Protein 7RMX (pdb70)

Solvent-accessible surface area: 12551 Å² total; per-residue (Å²): 154,85,118,49,66,74,142,106,22,60,46,27,15,142,99,0,108,74,12,18,58,106,0,43,88,19,4,144,119,31,47,14,88,62,0,90,91,10,8,152,117,4,66,90,89,11,90,95,3,106,162,181,45,49,83,176,28,0,111,85,0,0,50,12,0,84,3,3,8,16,2,0,66,0,1,72,16,0,80,130,37,42,37,92,122,0,42,75,3,0,81,73,1,0,74,41,0,63,86,2,40,149,168,60,41,115,73,21,36,92,21,2,66,34,0,0,82,0,0,64,27,0,0,40,0,18,55,17,6,112,120,13,59,28,94,109,0,61,99,14,0,100,51,0,21,113,55,0,100,91,9,2,91,197,22,72,97,184,51,2,59,78,9,24,51,0,0,61,0,0,42,30,0,0,35,0,19,42,18,14,151,121,66,60,55,107,204,26,57,104,51,0,80,78,6,2,84,49,0,70,57,0,18,129,105,30,79,99,130,45,0,97,61,12,33,72,75,1,14,83,16,56,156,109,13,39,88,152,138

Radius of gyration: 19.88 Å; Cα contacts (8 Å, |Δi|>4): 207; chains: 1; bounding box: 60×40×40 Å

B-factor: mean 46.92, std 30.38, range [16.05, 236.03]

Secondary structure (DSSP, 8-state):
-TTSS-HHHHHHHHHHHHHHHHHHHHHHHH--HHHHHHHHHHHHHHHHHHHHT-HHHHHHHHHHHHHHHHHHHHHHHHHHH--HHHHHHHHHHHHHHHHHHHHT-HHHHHHHHHHHHHHHHHHHHHHHHHHHT-HHHHHHHHHHHHHHHHHHHH--HHHHHHHHHHHHHHHHHHHHHHHHHHHT-HHHHHHHHHHHHHHHHHHHS--HHHHHHHHHHHHHHHHHHHHT-

Sequence (229 aa):
SGSSGSTEEEEALLRWFQTLLAKFDELVKQLGDPPRLLEEARRLQERLEEAKKRGDKRTIKQLAALLQMFVLIAQIFFQLVVEELGDPKLLEQAKRLLERLKEAVERGDEETIKELLDLAHMMTYLIAQIFQLVEQLGDPRLLELAKELLKRLKEAQERGDRRTIERLLRLVQMMTYLIAQIFQLVRQLGDPRLLETAKTLLTLLKLAFEEGDELLIKSLLTLVAETYRQAAAEQ

Nearest PDB structures (foldseek):
  7rmx-assembly1_A-2  TM=1.004E+00  e=1.284E-26  synthetic construct
  8evm-assembly1_A  TM=4.373E-01  e=2.247E+00  synthetic construct
  7sqc-assembly1_1F  TM=1.331E-01  e=2.146E+00  Chlamydomonas reinhardtii
  7sqc-assembly1_1J  TM=1.595E-01  e=5.161E+00  Chlamydomonas reinhardtii

Foldseek 3Di:
DPPPQDPLNVVLVVLQVVLLVLLVVLCVVLVDVVSVVVNVVLVVQCVVCVVVVPSVSSNVSSVLSNQSSLLSVQCVLCVVVVDVLLVVLSVLLSVQSVVCVVVVVVQVVVLSSLLSLLSSLLSVQVVLCVVVVPVLLVVVSVVLSVLSVCCSVPNHPVSSVLSSLLSLLSSLLSVLVVLCVVVVDPVSVVVSVVLSVLSVVCVVPVDPVSSVVSSVVSVVSSVVSVVVD

Structure (mmCIF, N/CA/C/O backbone):
data_7RMX
#
_entry.id   7RMX
#
_cell.length_a   58.091
_cell.length_b   97.212
_cell.length_c   36.266
_cell.angle_alpha   90.000
_cell.angle_beta   90.000
_cell.angle_gamma   90.000
#
_symmetry.space_group_name_H-M   'P 21 21 2'
#
loop_
_entity.id
_entity.type
_entity.pdbx_description
1 polymer 'Tunable symmetric protein, D_3_212'
2 water water
#
loop_
_atom_site.group_PDB
_atom_site.id
_atom_site.type_symbol
_atom_site.label_atom_id
_atom_site.label_alt_id
_atom_site.label_comp_id
_atom_site.label_asym_id
_atom_site.label_entity_id
_atom_site.label_seq_id
_atom_site.pdbx_PDB_ins_code
_atom_site.Cartn_x
_atom_site.Cartn_y
_atom_site.Cartn_z
_atom_site.occupancy
_atom_site.B_iso_or_equiv
_atom_site.auth_seq_id
_atom_site.auth_comp_id
_atom_site.auth_asym_id
_atom_site.auth_atom_id
_atom_site.pdbx_PDB_model_num
ATOM 1 N N . SER A 1 1 ? -34.95558 -10.17195 15.62801 1.000 140.46315 1 SER A N 1
ATOM 2 C CA . SER A 1 1 ? -36.21954 -10.03700 14.84239 1.000 133.22104 1 SER A CA 1
ATOM 3 C C . SER A 1 1 ? -36.15579 -8.80813 13.93688 1.000 118.76797 1 SER A C 1
ATOM 4 O O . SER A 1 1 ? -35.53506 -8.84831 12.87605 1.000 117.18765 1 SER A O 1
ATOM 14 N N . GLY A 1 2 ? -36.79613 -7.72358 14.35542 1.000 91.43745 2 GLY A N 1
ATOM 15 C CA . GLY A 1 2 ? -36.73828 -6.49736 13.57797 1.000 60.15227 2 GLY A CA 1
ATOM 16 C C . GLY A 1 2 ? -37.24748 -6.72301 12.16680 1.000 44.99795 2 GLY A C 1
ATOM 17 O O . GLY A 1 2 ? -38.39312 -7.15148 11.96131 1.000 43.21880 2 GLY A O 1
ATOM 21 N N . SER A 1 3 ? -36.39492 -6.43369 11.17851 1.000 44.85697 3 SER A N 1
ATOM 22 C CA A SER A 1 3 ? -36.73264 -6.56397 9.76594 0.315 46.82833 3 SER A CA 1
ATOM 23 C CA B SER A 1 3 ? -36.72990 -6.56271 9.76491 0.685 47.50251 3 SER A CA 1
ATOM 24 C C . SER A 1 3 ? -36.04052 -7.75508 9.10580 1.000 44.94915 3 SER A C 1
ATOM 25 O O . SER A 1 3 ? -35.84691 -7.75877 7.89089 1.000 53.50194 3 SER A O 1
ATOM 38 N N . GLY A 1 4 ? -35.67393 -8.77153 9.87595 1.000 40.42927 4 GLY A N 1
ATOM 39 C CA . GLY A 1 4 ? -34.96878 -9.90092 9.34415 1.000 38.57015 4 GLY A CA 1
ATOM 40 C C . GLY A 1 4 ? -33.49786 -9.60795 9.13154 1.000 43.44434 4 GLY A C 1
ATOM 41 O O . GLY A 1 4 ? -32.92153 -8.70379 9.73630 1.000 43.06912 4 GLY A O 1
ATOM 45 N N . SER A 1 5 ? -32.89005 -10.39076 8.24427 1.000 38.62788 5 SER A N 1
ATOM 46 C CA . SER A 1 5 ? -31.45730 -10.26121 7.97335 1.000 38.77273 5 SER A CA 1
ATOM 47 C C . SER A 1 5 ? -31.15863 -8.84911 7.49415 1.000 44.85033 5 SER A C 1
ATOM 48 O O . SER A 1 5 ? -31.81762 -8.33179 6.58227 1.000 47.82777 5 SER A O 1
ATOM 56 N N . THR A 1 6 ? -30.18538 -8.21625 8.13345 1.000 37.79421 6 THR A N 1
ATOM 57 C CA . THR A 1 6 ? -29.84211 -6.83893 7.79386 1.000 37.75786 6 THR A CA 1
ATOM 58 C C . THR A 1 6 ? -28.86962 -6.80906 6.61347 1.000 36.39729 6 THR A C 1
ATOM 59 O O . THR A 1 6 ? -28.17733 -7.79489 6.31082 1.000 33.92127 6 THR A O 1
ATOM 70 N N . GLU A 1 7 ? -28.83597 -5.65928 5.93785 1.000 39.77892 7 GLU A N 1
ATOM 71 C CA . GLU A 1 7 ? -27.86033 -5.46283 4.87278 1.000 51.93686 7 GLU A CA 1
ATOM 72 C C . GLU A 1 7 ? -26.43979 -5.69423 5.37745 1.000 38.94755 7 GLU A C 1
ATOM 73 O O . GLU A 1 7 ? -25.60076 -6.20156 4.64768 1.000 28.98304 7 GLU A O 1
ATOM 85 N N . GLU A 1 8 ? -26.14285 -5.30432 6.61590 1.000 32.39061 8 GLU A N 1
ATOM 86 C CA . GLU A 1 8 ? -24.80484 -5.54116 7.14281 1.000 31.44467 8 GLU A CA 1
ATOM 87 C C . GLU A 1 8 ? -24.53452 -7.03809 7.33117 1.000 27.91834 8 GLU A C 1
ATOM 88 O O . GLU A 1 8 ? -23.44207 -7.53537 7.01206 1.000 26.83407 8 GLU A O 1
ATOM 100 N N . GLU A 1 9 ? -25.51870 -7.76904 7.85113 1.000 29.56962 9 GLU A N 1
ATOM 101 C CA . GLU A 1 9 ? -25.34903 -9.21054 7.98139 1.000 34.38473 9 GLU A CA 1
ATOM 102 C C . GLU A 1 9 ? -25.16094 -9.84462 6.61433 1.000 27.58307 9 GLU A C 1
ATOM 103 O O . GLU A 1 9 ? -24.26032 -10.65699 6.42692 1.000 26.65414 9 GLU A O 1
ATOM 115 N N . GLU A 1 10 ? -25.92202 -9.38619 5.61550 1.000 28.28730 10 GLU A N 1
ATOM 116 C CA . GLU A 1 10 ? -25.80887 -9.99622 4.29562 1.000 28.66973 10 GLU A CA 1
ATOM 117 C C . GLU A 1 10 ? -24.44719 -9.69629 3.69602 1.000 27.25916 10 GLU A C 1
ATOM 118 O O . GLU A 1 10 ? -23.83223 -10.56929 3.06645 1.000 26.40144 10 GLU A O 1
ATOM 130 N N . ALA A 1 11 ? -23.93548 -8.47773 3.92499 1.000 26.90579 11 ALA A N 1
ATOM 131 C CA . ALA A 1 11 ? -22.61304 -8.14086 3.41269 1.000 25.99213 11 ALA A CA 1
ATOM 132 C C . ALA A 1 11 ? -21.52324 -8.97037 4.08941 1.000 24.91241 11 ALA A C 1
ATOM 133 O O . ALA A 1 11 ? -20.57011 -9.41482 3.43903 1.000 24.17154 11 ALA A O 1
ATOM 140 N N . LEU A 1 12 ? -21.62261 -9.16771 5.39586 1.000 24.91017 12 LEU A N 1
ATOM 141 C CA . LEU A 1 12 ? -20.66055 -10.01271 6.07943 1.000 24.04927 12 LEU A CA 1
ATOM 142 C C . LEU A 1 12 ? -20.71703 -11.43096 5.52747 1.000 23.82312 12 LEU A C 1
ATOM 143 O O . LEU A 1 12 ? -19.68018 -12.08450 5.34854 1.000 23.02357 12 LEU A O 1
ATOM 159 N N . LEU A 1 13 ? -21.93456 -11.92689 5.25136 1.000 24.61490 13 LEU A N 1
ATOM 160 C CA . LEU A 1 13 ? -22.02391 -13.28319 4.73197 1.000 24.51726 13 LEU A CA 1
ATOM 161 C C . LEU A 1 13 ? -21.45653 -13.38445 3.31988 1.000 24.19345 13 LEU A C 1
ATOM 162 O O . LEU A 1 13 ? -20.87517 -14.41290 2.95400 1.000 24.64762 13 LEU A O 1
ATOM 178 N N . ARG A 1 14 ? -21.64171 -12.35183 2.50110 1.000 24.53606 14 ARG A N 1
ATOM 179 C CA . ARG A 1 14 ? -21.06895 -12.37316 1.16695 1.000 25.37977 14 ARG A CA 1
ATOM 180 C C . ARG A 1 14 ? -19.55246 -12.34143 1.23190 1.000 23.32741 14 ARG A C 1
ATOM 181 O O . ARG A 1 14 ? -18.87494 -13.04312 0.46724 1.000 24.38365 14 ARG A O 1
ATOM 202 N N . TRP A 1 15 ? -18.99316 -11.56084 2.16900 1.000 22.88886 15 TRP A N 1
ATOM 203 C CA . TRP A 1 15 ? -17.55704 -11.56535 2.38863 1.000 22.60152 15 TRP A CA 1
ATOM 204 C C . TRP A 1 15 ? -17.08660 -12.96629 2.75702 1.000 21.48341 15 TRP A C 1
ATOM 205 O O . TRP A 1 15 ? -16.10559 -13.48410 2.20126 1.000 22.06871 15 TRP A O 1
ATOM 226 N N . PHE A 1 16 ? -17.79737 -13.61314 3.67817 1.000 21.76019 16 PHE A N 1
ATOM 227 C CA . PHE A 1 16 ? -17.39098 -14.93614 4.12880 1.000 21.43543 16 PHE A CA 1
ATOM 228 C C . PHE A 1 16 ? -17.49878 -15.94726 2.99708 1.000 21.60582 16 PHE A C 1
ATOM 229 O O . PHE A 1 16 ? -16.60911 -16.79960 2.82979 1.000 21.15880 16 PHE A O 1
ATOM 246 N N . GLN A 1 17 ? -18.58679 -15.89578 2.22946 1.000 22.35539 17 GLN A N 1
ATOM 247 C CA . GLN A 1 17 ? -18.74187 -16.82952 1.11041 1.000 22.88427 17 GLN A CA 1
ATOM 248 C C . GLN A 1 17 ? -17.62364 -16.67548 0.07016 1.000 28.14338 17 GLN A C 1
ATOM 249 O O . GLN A 1 17 ? -17.12457 -17.67696 -0.48989 1.000 27.54442 17 GLN A O 1
ATOM 263 N N . THR A 1 18 ? -17.20051 -15.43967 -0.19230 1.000 25.60904 18 THR A N 1
ATOM 264 C CA . THR A 1 18 ? -16.12209 -15.24192 -1.15124 1.000 27.21205 18 THR A CA 1
ATOM 265 C C . THR A 1 18 ? -14.82793 -15.79966 -0.61727 1.000 28.33984 18 THR A C 1
ATOM 266 O O . THR A 1 18 ? -14.09530 -16.51239 -1.33191 1.000 27.29199 18 THR A O 1
ATOM 277 N N . LEU A 1 19 ? -14.52505 -15.51258 0.65542 1.000 22.45349 19 LEU A N 1
ATOM 278 C CA . LEU A 1 19 ? -13.34177 -16.06627 1.28302 1.00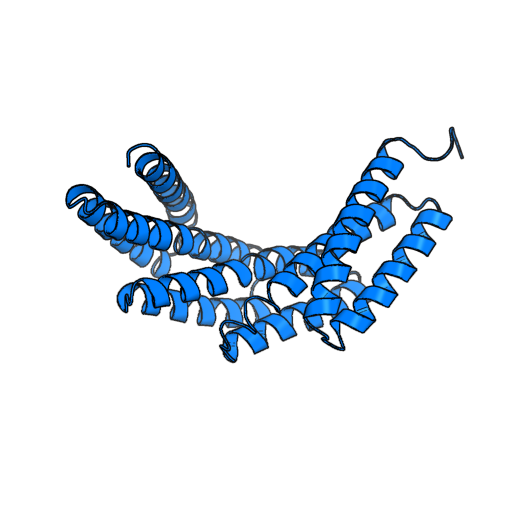0 26.06198 19 LEU A CA 1
ATOM 279 C C . LEU A 1 19 ? -13.39304 -17.59571 1.28567 1.000 25.28556 19 LEU A C 1
ATOM 280 O O . LEU A 1 19 ? -12.39252 -18.26552 1.05080 1.000 23.43311 19 LEU A O 1
ATOM 296 N N . LEU A 1 20 ? -14.55716 -18.17251 1.56546 1.000 21.52743 20 LEU A N 1
ATOM 297 C CA . LEU A 1 20 ? -14.62783 -19.61779 1.71594 1.000 22.40903 20 LEU A CA 1
ATOM 298 C C . LEU A 1 20 ? -14.33141 -20.30111 0.40565 1.000 20.91422 20 LEU A C 1
ATOM 299 O O . LEU A 1 20 ? -13.69479 -21.35272 0.38085 1.000 22.59324 20 LEU A O 1
ATOM 315 N N . ALA A 1 21 ? -14.81475 -19.73222 -0.69417 1.000 22.28147 21 ALA A N 1
ATOM 316 C CA . ALA A 1 21 ? -14.49398 -20.30054 -2.00489 1.000 25.79757 21 ALA A CA 1
ATOM 317 C C . ALA A 1 21 ? -12.99588 -20.25765 -2.24386 1.000 28.95522 21 ALA A C 1
ATOM 318 O O . ALA A 1 21 ? -12.40162 -21.25458 -2.69853 1.000 28.27538 21 ALA A O 1
ATOM 325 N N . LYS A 1 22 ? -12.34063 -19.13071 -1.86269 0.906 20.68522 22 LYS A N 1
ATOM 326 C CA . LYS A 1 22 ? -10.90583 -19.07579 -2.04588 0.906 20.38964 22 LYS A CA 1
ATOM 327 C C . LYS A 1 22 ? -10.20937 -20.09916 -1.18548 0.906 21.45200 22 LYS A C 1
ATOM 328 O O . LYS A 1 22 ? -9.28354 -20.78252 -1.62557 0.906 23.82689 22 LYS A O 1
ATOM 347 N N . PHE A 1 23 ? -10.63258 -20.21797 0.06035 1.000 20.06029 23 PHE A N 1
ATOM 348 C CA . PHE A 1 23 ? -10.02597 -21.17568 0.95601 1.000 22.71893 23 PHE A CA 1
ATOM 349 C C . PHE A 1 23 ? -10.22174 -22.60226 0.46661 1.000 20.67946 23 PHE A C 1
ATOM 350 O O . PHE A 1 23 ? -9.28593 -23.41037 0.47584 1.000 24.24839 23 PHE A O 1
ATOM 367 N N . ASP A 1 24 ? -11.41114 -22.91208 0.00804 1.000 21.78388 24 ASP A N 1
ATOM 368 C CA . ASP A 1 24 ? -11.67217 -24.25605 -0.49104 1.000 21.55205 24 ASP A CA 1
ATOM 369 C C . ASP A 1 24 ? -10.74161 -24.59636 -1.63705 1.000 26.30645 24 ASP A C 1
ATOM 370 O O . ASP A 1 24 ? -10.22068 -25.72008 -1.73370 1.000 25.37444 24 ASP A O 1
ATOM 379 N N . GLU A 1 25 ? -10.60040 -23.66725 -2.58206 1.000 24.23516 25 GLU A N 1
ATOM 380 C CA . GLU A 1 25 ? -9.75070 -23.96389 -3.73378 1.000 26.37301 25 GLU A CA 1
ATOM 381 C C . GLU A 1 25 ? -8.30856 -24.15728 -3.29178 1.000 24.24651 25 GLU A C 1
ATOM 382 O O . GLU A 1 25 ? -7.60593 -25.04874 -3.80237 1.000 25.31731 25 GLU A O 1
ATOM 394 N N . LEU A 1 26 ? -7.84518 -23.36945 -2.32249 1.000 21.45008 26 LEU A N 1
ATOM 395 C CA . LEU A 1 26 ? -6.47999 -23.53360 -1.84600 1.000 23.63568 26 LEU A CA 1
ATOM 396 C C . LEU A 1 26 ? -6.29979 -24.85887 -1.12178 1.000 22.53222 26 LEU A C 1
ATOM 397 O O . LEU A 1 26 ? -5.30363 -25.56372 -1.32767 1.000 26.79059 26 LEU A O 1
ATOM 413 N N . VAL A 1 27 ? -7.27234 -25.22171 -0.28935 1.000 23.66615 27 VAL A N 1
ATOM 414 C CA . VAL A 1 27 ? -7.18316 -26.44697 0.48722 1.000 29.12605 27 VAL A CA 1
ATOM 415 C C . VAL A 1 27 ? -7.18515 -27.65374 -0.43082 1.000 28.93213 27 VAL A C 1
ATOM 416 O O . VAL A 1 27 ? -6.50301 -28.65250 -0.15609 1.000 28.73251 27 VAL A O 1
ATOM 429 N N . LYS A 1 28 ? -8.01007 -27.61475 -1.49210 1.000 22.79195 28 LYS A N 1
ATOM 430 C CA . LYS A 1 28 ? -8.05242 -28.70994 -2.45195 1.000 22.66610 28 LYS A CA 1
ATOM 431 C C . LYS A 1 28 ? -6.71962 -28.85523 -3.16873 1.000 24.60535 28 LYS A C 1
ATOM 432 O O . LYS A 1 28 ? -6.29651 -29.96051 -3.49692 1.000 27.52535 28 LYS A O 1
ATOM 451 N N . GLN A 1 29 ? -6.04979 -27.73347 -3.42840 1.000 25.08398 29 GLN A N 1
ATOM 452 C CA . GLN A 1 29 ? -4.75266 -27.80300 -4.10013 1.000 29.13819 29 GLN A CA 1
ATOM 453 C C . GLN A 1 29 ? -3.68155 -28.30063 -3.14752 1.000 25.31311 29 GLN A C 1
ATOM 454 O O . GLN A 1 29 ? -2.79455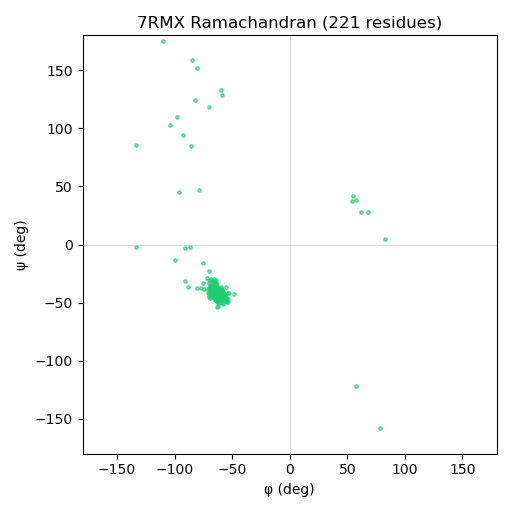 -29.05991 -3.55139 1.000 28.78962 29 GLN A O 1
ATOM 468 N N . LEU A 1 30 ? -3.74770 -27.87496 -1.87960 1.000 24.21131 30 LEU A N 1
ATOM 469 C CA . LEU A 1 30 ? -2.73179 -28.22717 -0.89848 1.000 23.53179 30 LEU A CA 1
ATOM 470 C C . LEU A 1 30 ? -2.88442 -29.64443 -0.39155 1.000 31.84248 30 LEU A C 1
ATOM 471 O O . LEU A 1 30 ? -1.88779 -30.29743 -0.12311 1.000 27.76968 30 LEU A O 1
ATOM 487 N N . GLY A 1 31 ? -4.11301 -30.12490 -0.21404 1.000 27.47560 31 GLY A N 1
ATOM 488 C CA . GLY A 1 31 ? -4.32359 -31.43108 0.35485 1.000 33.48633 31 GLY A CA 1
ATOM 489 C C . GLY A 1 31 ? -3.79030 -31.56041 1.75646 1.000 32.63955 31 GLY A C 1
ATOM 490 O O . GLY A 1 31 ? -3.44209 -32.65982 2.16756 1.000 35.34344 31 GLY A O 1
ATOM 494 N N . ASP A 1 32 ? -3.73670 -30.47722 2.50323 1.000 30.57178 32 ASP A N 1
ATOM 495 C CA . ASP A 1 32 ? -3.16385 -30.49075 3.84257 1.000 29.77169 32 ASP A CA 1
ATOM 496 C C . ASP A 1 32 ? -4.19906 -30.98326 4.83727 1.000 33.51010 32 ASP A C 1
ATOM 497 O O . ASP A 1 32 ? -5.29202 -30.41166 4.90049 1.000 36.65919 32 ASP A O 1
ATOM 506 N N . PRO A 1 33 ? -3.90162 -32.03254 5.61472 1.000 34.04416 33 PRO A N 1
ATOM 507 C CA A PRO A 1 33 ? -4.93196 -32.54861 6.54164 0.199 35.81736 33 PRO A CA 1
ATOM 508 C CA B PRO A 1 33 ? -4.93087 -32.54727 6.54313 0.801 35.28835 33 PRO A CA 1
ATOM 509 C C . PRO A 1 33 ? -5.45598 -31.49923 7.50638 1.000 37.14977 33 PRO A C 1
ATOM 510 O O . PRO A 1 33 ? -6.66853 -31.39365 7.71930 1.000 33.56007 33 PRO A O 1
ATOM 530 N N . ARG A 1 34 ? -4.57477 -30.70763 8.11145 0.910 31.61106 34 ARG A N 1
ATOM 531 C CA . ARG A 1 34 ? -5.05878 -29.75842 9.10141 0.910 31.06320 34 ARG A CA 1
ATOM 532 C C . ARG A 1 34 ? -5.93980 -28.68850 8.48134 0.910 33.82879 34 ARG A C 1
ATOM 533 O O . ARG A 1 34 ? -6.93033 -28.27940 9.08682 0.910 33.76935 34 ARG A O 1
ATOM 554 N N . LEU A 1 35 ? -5.59570 -28.18308 7.29214 1.000 26.94445 35 LEU A N 1
ATOM 555 C CA . LEU A 1 35 ? -6.45687 -27.18644 6.68470 1.000 28.19641 35 LEU A CA 1
ATOM 556 C C . LEU A 1 35 ? -7.76704 -27.81520 6.23227 1.000 27.04721 35 LEU A C 1
ATOM 557 O O . LEU A 1 35 ? -8.79846 -27.14530 6.24409 1.000 31.01038 35 LEU A O 1
ATOM 573 N N . LEU A 1 36 ? -7.71791 -29.08562 5.80788 1.000 31.97948 36 LEU A N 1
ATOM 574 C CA . LEU A 1 36 ? -8.96526 -29.78922 5.48315 1.000 37.83097 36 LEU A CA 1
ATOM 575 C C . LEU A 1 36 ? -9.90955 -29.80321 6.68252 1.000 33.58777 36 LEU A C 1
ATOM 576 O O . LEU A 1 36 ? -11.09425 -29.46236 6.56768 1.000 32.54908 36 LEU A O 1
ATOM 592 N N . GLU A 1 37 ? -9.38725 -30.16416 7.85442 1.000 33.88387 37 GLU A N 1
ATOM 593 C CA . GLU A 1 37 ? -10.21786 -30.18515 9.06045 1.000 36.41344 37 GLU A CA 1
ATOM 594 C C . GLU A 1 37 ? -10.71902 -28.79267 9.44876 1.000 32.03200 37 GLU A C 1
ATOM 595 O O . GLU A 1 37 ? -11.87005 -28.62714 9.88669 1.000 31.10747 37 GLU A O 1
ATOM 607 N N . GLU A 1 38 ? -9.88469 -27.75237 9.29494 1.000 27.88779 38 GLU A N 1
ATOM 608 C CA . GLU A 1 38 ? -10.34865 -26.41745 9.62674 1.000 29.51133 38 GLU A CA 1
ATOM 609 C C . GLU A 1 38 ? -11.41338 -25.93345 8.65985 1.000 27.22450 38 GLU A C 1
ATOM 610 O O . GLU A 1 38 ? -12.28613 -25.15748 9.03233 1.000 29.33456 38 GLU A O 1
ATOM 622 N N . ALA A 1 39 ? -11.36166 -26.40389 7.40984 1.000 30.72956 39 ALA A N 1
ATOM 623 C CA . ALA A 1 39 ? -12.42327 -26.05542 6.47932 1.000 31.55368 39 ALA A CA 1
ATOM 624 C C . ALA A 1 39 ? -13.76945 -26.51841 7.02531 1.000 24.64213 39 ALA A C 1
ATOM 625 O O . ALA A 1 39 ? -14.72949 -25.74186 7.10264 1.000 29.14426 39 ALA A O 1
ATOM 632 N N . ARG A 1 40 ? -13.81149 -27.76784 7.48193 1.000 26.90001 40 ARG A N 1
ATOM 633 C CA . ARG A 1 40 ? -15.07362 -28.31189 8.01082 1.000 26.35677 40 ARG A CA 1
ATOM 634 C C . ARG A 1 40 ? -15.54887 -27.50572 9.20311 1.000 28.27701 40 ARG A C 1
ATOM 635 O O . ARG A 1 40 ? -16.73360 -27.17171 9.30888 1.000 31.79707 40 ARG A O 1
ATOM 656 N N . ARG A 1 41 ? -14.62180 -27.13548 10.09359 1.000 26.30432 41 ARG A N 1
ATOM 657 C CA . ARG A 1 41 ? -14.99524 -26.35864 11.27395 1.000 27.28777 41 ARG A CA 1
ATOM 658 C C . ARG A 1 41 ? -15.52189 -24.98413 10.90298 1.000 26.24890 41 ARG A C 1
ATOM 659 O O . ARG A 1 41 ? -16.51726 -24.53568 11.45437 1.000 27.56874 41 ARG A O 1
ATOM 680 N N . LEU A 1 42 ? -14.82018 -24.26634 10.01678 1.000 26.02120 42 LEU A N 1
ATOM 681 C CA . LEU A 1 42 ? -15.27264 -22.97048 9.58442 1.000 30.04553 42 LEU A CA 1
ATOM 682 C C . LEU A 1 42 ? -16.62761 -23.05998 8.90115 1.000 23.39827 42 LEU A C 1
ATOM 683 O O . LEU A 1 42 ? -17.51719 -22.26854 9.18920 1.000 26.85823 42 LEU A O 1
ATOM 699 N N . GLN A 1 43 ? -16.79800 -24.07185 8.02902 1.000 27.68200 43 GLN A N 1
ATOM 700 C CA . GLN A 1 43 ? -18.08007 -24.29999 7.38237 1.000 27.74505 43 GLN A CA 1
ATOM 701 C C . GLN A 1 43 ? -19.16468 -24.46976 8.43740 1.000 24.91528 43 GLN A C 1
ATOM 702 O O . GLN A 1 43 ? -20.20372 -23.80856 8.37849 1.000 32.20757 43 GLN A O 1
ATOM 716 N N . GLU A 1 44 ? -18.90209 -25.31445 9.45338 1.000 25.57137 44 GLU A N 1
ATOM 717 C CA . GLU A 1 44 ? -19.88202 -25.55974 10.51846 1.000 28.52652 44 GLU A CA 1
ATOM 718 C C . GLU A 1 44 ? -20.17072 -24.31115 11.33478 1.000 29.62006 44 GLU A C 1
ATOM 719 O O . GLU A 1 44 ? -21.33350 -24.00453 11.65063 1.000 32.66764 44 GLU A O 1
ATOM 731 N N . ARG A 1 45 ? -19.11617 -23.61075 11.73550 1.000 32.03649 45 ARG A N 1
ATOM 732 C CA . ARG A 1 45 ? -19.30709 -22.45570 12.60331 1.000 30.27386 45 ARG A CA 1
ATOM 733 C C . ARG A 1 45 ? -20.16964 -21.40065 11.92112 1.000 33.95995 45 ARG A C 1
ATOM 734 O O . ARG A 1 45 ? -21.06032 -20.81453 12.55194 1.000 31.33566 45 ARG A O 1
ATOM 755 N N . LEU A 1 46 ? -19.91528 -21.13333 10.63482 1.000 28.95881 46 LEU A N 1
ATOM 756 C CA . LEU A 1 46 ? -20.71703 -20.11997 9.94220 1.000 36.99687 46 LEU A CA 1
ATOM 757 C C . LEU A 1 46 ? -22.18258 -20.52055 9.86410 1.000 44.59388 46 LEU A C 1
ATOM 758 O O . LEU A 1 46 ? -23.08441 -19.73906 10.24277 1.000 38.28869 46 LEU A O 1
ATOM 774 N N . GLU A 1 47 ? -22.44396 -21.73301 9.33784 1.000 48.32688 47 GLU A N 1
ATOM 775 C CA . GLU A 1 47 ? -23.82037 -22.21423 9.25214 1.000 50.38822 47 GLU A CA 1
ATOM 776 C C . GLU A 1 47 ? -24.53811 -22.01831 10.58249 1.000 33.60288 47 GLU A C 1
ATOM 777 O O . GLU A 1 47 ? -25.69660 -21.59885 10.61977 1.000 42.14483 47 GLU A O 1
ATOM 789 N N . GLU A 1 48 ? -23.85591 -22.31869 11.69619 1.000 35.38133 48 GLU A N 1
ATOM 790 C CA . GLU A 1 48 ? -24.46835 -22.14223 13.00779 1.000 44.07673 48 GLU A CA 1
ATOM 791 C C . GLU A 1 48 ? -24.78073 -20.67382 13.26249 1.000 51.21625 48 GLU A C 1
ATOM 792 O O . GLU A 1 48 ? -25.88868 -20.32500 13.68200 1.000 46.07492 48 GLU A O 1
ATOM 804 N N . ALA A 1 49 ? -23.80358 -19.79803 13.02140 1.000 55.12837 49 ALA A N 1
ATOM 805 C CA . ALA A 1 49 ? -24.01933 -18.37030 13.24643 1.000 60.51045 49 ALA A CA 1
ATOM 806 C C . ALA A 1 49 ? -25.05459 -17.80865 12.27659 1.000 45.72558 49 ALA A C 1
ATOM 807 O O . ALA A 1 49 ? -25.92573 -17.02204 12.67642 1.000 44.67017 49 ALA A O 1
ATOM 814 N N . LYS A 1 50 ? -24.97562 -18.19791 10.99733 1.000 50.77538 50 LYS A N 1
ATOM 815 C CA . LYS A 1 50 ? -25.95851 -17.73994 10.01729 1.000 51.47970 50 LYS A CA 1
ATOM 816 C C . LYS A 1 50 ? -27.35968 -18.21840 10.38072 1.000 61.51627 50 LYS A C 1
ATOM 817 O O . LYS A 1 50 ? -28.33833 -17.48221 10.20149 1.000 63.82249 50 LYS A O 1
ATOM 836 N N . LYS A 1 51 ? -27.47705 -19.44231 10.90993 1.000 66.44974 51 LYS A N 1
ATOM 837 C CA . LYS A 1 51 ? -28.76029 -19.89732 11.43994 1.000 63.95514 51 LYS A CA 1
ATOM 838 C C . LYS A 1 51 ? -29.21323 -19.03117 12.60769 1.000 50.32964 51 LYS A C 1
ATOM 839 O O . LYS A 1 51 ? -30.39190 -18.68055 12.71266 1.000 55.04928 51 LYS A O 1
ATOM 858 N N . ARG A 1 52 ? -28.29161 -18.69165 13.50172 0.851 55.22503 52 ARG A N 1
ATOM 859 C CA . ARG A 1 52 ? -28.59838 -18.03140 14.76314 0.851 58.10650 52 ARG A CA 1
ATOM 860 C C . ARG A 1 52 ? -28.66486 -16.51387 14.64690 0.851 64.44779 52 ARG A C 1
ATOM 861 O O . ARG A 1 52 ? -28.98247 -15.84244 15.63667 0.851 62.43828 52 ARG A O 1
ATOM 882 N N . GLY A 1 53 ? -28.40156 -15.96209 13.46869 1.000 53.75710 53 GLY A N 1
ATOM 883 C CA . GLY A 1 53 ? -28.38088 -14.50999 13.33102 1.000 69.31081 53 GLY A CA 1
ATOM 884 C C . GLY A 1 53 ? -27.46253 -13.82072 14.31315 1.000 89.58626 53 GLY A C 1
ATOM 885 O O . GLY A 1 53 ? -27.78740 -12.73462 14.80922 1.000 91.26693 53 GLY A O 1
ATOM 889 N N . ASP A 1 54 ? -26.31170 -14.42925 14.60709 1.000 105.05303 54 ASP A N 1
ATOM 890 C CA . ASP A 1 54 ? -25.35240 -13.87538 15.56385 1.000 108.28974 54 ASP A CA 1
ATOM 891 C C . ASP A 1 54 ? -24.33387 -13.03473 14.79936 1.000 94.06188 54 ASP A C 1
ATOM 892 O O . ASP A 1 54 ? -23.31955 -13.53539 14.30414 1.000 82.25841 54 ASP A O 1
ATOM 901 N N . LYS A 1 55 ? -24.60071 -11.72874 14.72724 1.000 84.61200 55 LYS A N 1
ATOM 902 C CA . LYS A 1 55 ? -23.75756 -10.83487 13.94046 1.000 66.70279 55 LYS A CA 1
ATOM 903 C C . LYS A 1 55 ? -22.32762 -10.79523 14.46960 1.000 49.41238 55 LYS A C 1
ATOM 904 O O . LYS A 1 55 ? -21.36381 -10.79508 13.68811 1.000 44.29654 55 LYS A O 1
ATOM 923 N N . ARG A 1 56 ? -22.16231 -10.73971 15.79213 1.000 40.69364 56 ARG A N 1
ATOM 924 C CA . ARG A 1 56 ? -20.81791 -10.70805 16.35880 1.000 38.64142 56 ARG A CA 1
ATOM 925 C C . ARG A 1 56 ? -19.99029 -11.90086 15.88113 1.000 40.37608 56 ARG A C 1
ATOM 926 O O . ARG A 1 56 ? -18.83301 -11.74842 15.45284 1.000 39.70183 56 ARG A O 1
ATOM 947 N N . THR A 1 57 ? -20.56404 -13.10284 15.93811 1.000 38.04020 57 THR A N 1
ATOM 948 C CA . THR A 1 57 ? -19.79105 -14.27833 15.55465 1.000 37.36269 57 THR A CA 1
ATOM 949 C C . THR A 1 57 ? -19.52291 -14.29042 14.05945 1.000 35.58189 57 THR A C 1
ATOM 950 O O . THR A 1 57 ? -18.43632 -14.69390 13.62173 1.000 36.61708 57 THR A O 1
ATOM 961 N N . ILE A 1 58 ? -20.51560 -13.90046 13.26219 1.000 31.75809 58 ILE A N 1
ATOM 962 C CA . ILE A 1 58 ? -20.31459 -13.80793 11.81771 1.000 35.61544 58 ILE A CA 1
ATOM 963 C C . ILE A 1 58 ? -19.14340 -12.87463 11.52337 1.000 26.55123 58 ILE A C 1
ATOM 964 O O . ILE A 1 58 ? -18.25546 -13.21394 10.72950 1.000 34.63575 58 ILE A O 1
ATOM 980 N N . LYS A 1 59 ? -19.10013 -11.72682 12.20050 1.000 36.30048 59 LYS A N 1
ATOM 981 C CA . LYS A 1 59 ? -17.97929 -10.79263 12.03921 1.000 34.33860 59 LYS A CA 1
ATOM 982 C C . LYS A 1 59 ? -16.65904 -11.46682 12.37667 1.000 32.96814 59 LYS A C 1
ATOM 983 O O . LYS A 1 59 ? -15.67991 -11.34710 11.63758 1.000 32.17637 59 LYS A O 1
ATOM 1002 N N . GLN A 1 60 ? -16.61593 -12.18651 13.50173 1.000 41.12082 60 GLN A N 1
ATOM 1003 C CA . GLN A 1 60 ? -15.39327 -12.87972 13.90221 1.000 37.87736 60 GLN A CA 1
ATOM 1004 C C . GLN A 1 60 ? -15.02969 -13.96100 12.90492 1.000 34.51484 60 GLN A C 1
ATOM 1005 O O . GLN A 1 60 ? -13.85257 -14.15863 12.58296 1.000 32.56637 60 GLN A O 1
ATOM 1019 N N . LEU A 1 61 ? -16.02673 -14.68752 12.41337 1.000 25.50843 61 LEU A N 1
ATOM 1020 C CA . LEU A 1 61 ? -15.72153 -15.75756 11.47979 1.000 33.09477 61 LEU A CA 1
ATOM 1021 C C . LEU A 1 61 ? -15.19474 -15.20734 10.15769 1.000 30.94498 61 LEU A C 1
ATOM 1022 O O . LEU A 1 61 ? -14.31055 -15.81574 9.54635 1.000 31.81809 61 LEU A O 1
ATOM 1038 N N . ALA A 1 62 ? -15.81660 -14.13923 9.63826 1.000 28.66267 62 ALA A N 1
ATOM 1039 C CA . ALA A 1 62 ? -15.29465 -13.51731 8.41873 1.000 29.15996 62 ALA A CA 1
ATOM 1040 C C . ALA A 1 62 ? -13.82084 -13.16182 8.59011 1.000 28.84013 62 ALA A C 1
ATOM 1041 O O . ALA A 1 62 ? -12.97463 -13.51588 7.75240 1.000 28.64236 62 ALA A O 1
ATOM 1048 N N . ALA A 1 63 ? -13.48549 -12.54443 9.71806 1.000 28.94537 63 ALA A N 1
ATOM 1049 C CA . ALA A 1 63 ? -12.09882 -12.18408 9.99191 1.000 24.66853 63 ALA A CA 1
ATOM 1050 C C . ALA A 1 63 ? -11.21098 -13.43675 10.11768 1.000 29.32575 63 ALA A C 1
ATOM 1051 O O . ALA A 1 63 ? -10.12004 -13.52706 9.52934 1.000 26.55699 63 ALA A O 1
ATOM 1058 N N . LEU A 1 64 ? -11.66774 -14.41263 10.89210 1.000 24.51066 64 LEU A N 1
ATOM 1059 C CA . LEU A 1 64 ? -10.91683 -15.65318 11.06222 1.000 23.43242 64 LEU A CA 1
ATOM 1060 C C . LEU A 1 64 ? -10.73580 -16.36531 9.73282 1.000 26.95123 64 LEU A C 1
ATOM 1061 O O . LEU A 1 64 ? -9.64210 -16.87179 9.42893 1.000 25.87173 64 LEU A O 1
ATOM 1077 N N . LEU A 1 65 ? -11.79451 -16.43876 8.92396 1.000 21.41901 65 LEU A N 1
ATOM 1078 C CA . LEU A 1 65 ? -11.64823 -17.06944 7.62632 1.000 22.49256 65 LEU A CA 1
ATOM 1079 C C . LEU A 1 65 ? -10.64205 -16.34563 6.74687 1.000 19.48570 65 LEU A C 1
ATOM 1080 O O . LEU A 1 65 ? -9.83135 -16.99173 6.04866 1.000 22.78202 65 LEU A O 1
ATOM 1096 N N . GLN A 1 66 ? -10.60353 -15.01388 6.80889 1.000 22.75312 66 GLN A N 1
ATOM 1097 C CA . GLN A 1 66 ? -9.62721 -14.30977 5.98366 1.000 25.57007 66 GLN A CA 1
ATOM 1098 C C . GLN A 1 66 ? -8.22157 -14.66712 6.41721 1.000 22.03770 66 GLN A C 1
ATOM 1099 O O . GLN A 1 66 ? -7.32034 -14.77684 5.56752 1.000 25.97432 66 GLN A O 1
ATOM 1113 N N . MET A 1 67 ? -8.02536 -14.92128 7.71839 1.000 19.98753 67 MET A N 1
ATOM 1114 C CA . MET A 1 67 ? -6.73409 -15.32410 8.20642 1.000 23.17337 67 MET A CA 1
ATOM 1115 C C . MET A 1 67 ? -6.40308 -16.72825 7.76994 1.000 25.13864 67 MET A C 1
ATOM 1116 O O . MET A 1 67 ? -5.26346 -16.99040 7.41057 1.000 23.18294 67 MET A O 1
ATOM 1130 N N . PHE A 1 68 ? -7.39363 -17.64394 7.77525 1.000 21.95063 68 PHE A N 1
ATOM 1131 C CA . PHE A 1 68 ? -7.12641 -18.98504 7.24937 1.000 21.90859 68 PHE A CA 1
ATOM 1132 C C . PHE A 1 68 ? -6.82944 -18.96459 5.76000 1.000 23.00957 68 PHE A C 1
ATOM 1133 O O . PHE A 1 68 ? -6.00352 -19.76098 5.29774 1.000 21.65151 68 PHE A O 1
ATOM 1150 N N . VAL A 1 69 ? -7.42841 -18.05277 5.00400 1.000 20.44738 69 VAL A N 1
ATOM 1151 C CA . VAL A 1 69 ? -7.06093 -17.94568 3.60403 1.000 19.41677 69 VAL A CA 1
ATOM 1152 C C . VAL A 1 69 ? -5.59586 -17.56786 3.49660 1.000 19.33635 69 VAL A C 1
ATOM 1153 O O . VAL A 1 69 ? -4.82984 -18.14533 2.71054 1.000 20.12712 69 VAL A O 1
ATOM 1166 N N . LEU A 1 70 ? -5.19212 -16.57475 4.27508 1.000 19.81486 70 LEU A N 1
ATOM 1167 C CA . LEU A 1 70 ? -3.79314 -16.15142 4.23284 1.000 18.27311 70 LEU A CA 1
ATOM 1168 C C . LEU A 1 70 ? -2.88823 -17.29350 4.65555 1.000 22.67296 70 LEU A C 1
ATOM 1169 O O . LEU A 1 70 ? -1.86403 -17.54666 4.03379 1.000 22.09097 70 LEU A O 1
ATOM 1185 N N . ILE A 1 71 ? -3.24857 -17.99840 5.71718 1.000 18.83632 71 ILE A N 1
ATOM 1186 C CA . ILE A 1 71 ? -2.45213 -19.15292 6.11000 1.000 20.25990 71 ILE A CA 1
ATOM 1187 C C . ILE A 1 71 ? -2.35684 -20.16236 4.96642 1.000 22.50283 71 ILE A C 1
ATOM 1188 O O . ILE A 1 71 ? -1.27351 -20.70134 4.70984 1.000 20.52876 71 ILE A O 1
ATOM 1204 N N . ALA A 1 72 ? -3.46571 -20.46197 4.28044 1.000 19.46648 72 ALA A N 1
ATOM 1205 C CA . ALA A 1 72 ? -3.39278 -21.38561 3.14931 1.000 18.84643 72 ALA A CA 1
ATOM 1206 C C . ALA A 1 72 ? -2.47654 -20.85058 2.05202 1.000 20.12415 72 ALA A C 1
ATOM 1207 O O . ALA A 1 72 ? -1.73182 -21.62441 1.41607 1.000 19.98523 72 ALA A O 1
ATOM 1214 N N . GLN A 1 73 ? -2.55587 -19.53642 1.78848 1.000 19.82464 73 GLN A N 1
ATOM 1215 C CA . GLN A 1 73 ? -1.66788 -18.89973 0.81840 1.000 21.01145 73 GLN A CA 1
ATOM 1216 C C . GLN A 1 73 ? -0.22410 -19.02528 1.25421 1.000 18.17547 73 GLN A C 1
ATOM 1217 O O . GLN A 1 73 ? 0.65212 -19.28968 0.43127 1.000 21.91452 73 GLN A O 1
ATOM 1231 N N . ILE A 1 74 ? 0.01326 -18.90047 2.55194 1.000 17.72547 74 ILE A N 1
ATOM 1232 C CA . ILE A 1 74 ? 1.35631 -19.10560 3.08281 1.000 20.01160 74 ILE A CA 1
ATOM 1233 C C . ILE A 1 74 ? 1.81191 -20.52433 2.84749 1.000 18.80423 74 ILE A C 1
ATOM 1234 O O . ILE A 1 74 ? 2.91777 -20.75504 2.34850 1.000 19.78638 74 ILE A O 1
ATOM 1250 N N . PHE A 1 75 ? 0.97361 -21.51367 3.19201 1.000 18.85779 75 PHE A N 1
ATOM 1251 C CA A PHE A 1 75 ? 1.38710 -22.89404 2.97698 0.545 18.97404 75 PHE A CA 1
ATOM 1252 C CA B PHE A 1 75 ? 1.35648 -22.90581 2.97153 0.455 17.44217 75 PHE A CA 1
ATOM 1253 C C . PHE A 1 75 ? 1.71759 -23.14104 1.51477 1.000 21.94584 75 PHE A C 1
ATOM 1254 O O . PHE A 1 75 ? 2.72046 -23.79408 1.20881 1.000 21.84621 75 PHE A O 1
ATOM 1285 N N . GLN A 1 76 ? 0.91489 -22.59120 0.59438 1.000 19.66890 76 GLN A N 1
ATOM 1286 C CA . GLN A 1 76 ? 1.19560 -22.79264 -0.81993 1.000 20.93917 76 GLN A CA 1
ATOM 1287 C C . GLN A 1 76 ? 2.55701 -22.21626 -1.19649 1.000 24.05366 76 GLN A C 1
ATOM 1288 O O . GLN A 1 76 ? 3.38285 -22.88647 -1.84725 1.000 25.50410 76 GLN A O 1
ATOM 1302 N N . LEU A 1 77 ? 2.82476 -21.00042 -0.75837 1.000 21.60721 77 LEU A N 1
ATOM 1303 C CA . LEU A 1 77 ? 4.06750 -20.35718 -1.14143 1.000 21.96084 77 LEU A CA 1
ATOM 1304 C C . LEU A 1 77 ? 5.25512 -21.01444 -0.45714 1.000 20.64155 77 LEU A C 1
ATOM 1305 O O . LEU A 1 77 ? 6.30698 -21.22794 -1.07115 1.000 23.51810 77 LEU A O 1
ATOM 1321 N N . VAL A 1 78 ? 5.12230 -21.33874 0.82452 1.000 20.79650 78 VAL A N 1
ATOM 1322 C CA A VAL A 1 78 ? 6.27982 -21.88144 1.53007 0.485 23.27445 78 VAL A CA 1
ATOM 1323 C CA B VAL A 1 78 ? 6.27231 -21.88107 1.53218 0.515 23.40983 78 VAL A CA 1
ATOM 1324 C C . VAL A 1 78 ? 6.56640 -23.30159 1.07513 1.000 22.80666 78 VAL A C 1
ATOM 1325 O O . VAL A 1 78 ? 7.72992 -23.72550 1.07867 1.000 23.96527 78 VAL A O 1
ATOM 1348 N N . GLU A 1 79 ? 5.53250 -24.05949 0.65725 1.000 22.76427 79 GLU A N 1
ATOM 1349 C CA . GLU A 1 79 ? 5.77666 -25.38475 0.12645 1.000 23.64838 79 GLU A CA 1
ATOM 1350 C C . GLU A 1 79 ? 6.47316 -25.29811 -1.21543 1.000 25.66163 79 GLU A C 1
ATOM 1351 O O . GLU A 1 79 ? 7.36299 -26.10853 -1.51463 1.000 26.26222 79 GLU A O 1
ATOM 1363 N N . GLU A 1 80 ? 6.14284 -24.28094 -2.00757 1.000 21.90832 80 GLU A N 1
ATOM 1364 C CA . GLU A 1 80 ? 6.87575 -24.04797 -3.23973 1.000 24.97044 80 GLU A CA 1
ATOM 1365 C C . GLU A 1 80 ? 8.33177 -23.71368 -2.94750 1.000 20.50107 80 GLU A C 1
ATOM 1366 O O . GLU A 1 80 ? 9.24402 -24.28387 -3.55842 1.000 24.11300 80 GLU A O 1
ATOM 1378 N N . LEU A 1 81 ? 8.56484 -22.80911 -2.00445 1.000 20.55928 81 LEU A N 1
ATOM 1379 C CA . LEU A 1 81 ? 9.94879 -22.45830 -1.65967 1.000 22.96600 81 LEU A CA 1
ATOM 1380 C C . LEU A 1 81 ? 10.69021 -23.6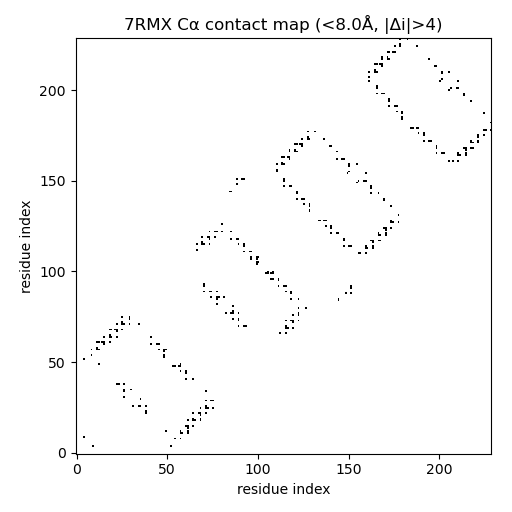5174 -1.10548 1.000 24.57939 81 LEU A C 1
ATOM 1381 O O . LEU A 1 81 ? 11.88558 -23.85881 -1.38549 1.000 25.91163 81 LEU A O 1
ATOM 1397 N N . GLY A 1 82 ? 10.01330 -24.43245 -0.28671 1.000 23.25232 82 GLY A N 1
ATOM 1398 C CA . GLY A 1 82 ? 10.60459 -25.61261 0.30540 1.000 26.77380 82 GLY A CA 1
ATOM 1399 C C . GLY A 1 82 ? 11.42223 -25.32499 1.54276 1.000 24.63105 82 GLY A C 1
ATOM 1400 O O . GLY A 1 82 ? 11.93886 -26.25849 2.13925 1.000 27.63908 82 GLY A O 1
ATOM 1404 N N . ASP A 1 83 ? 11.44538 -24.09988 2.00561 1.000 21.76431 83 ASP A N 1
ATOM 1405 C CA . ASP A 1 83 ? 12.27911 -23.69745 3.14636 1.000 27.53956 83 ASP A CA 1
ATOM 1406 C C . ASP A 1 83 ? 11.74157 -24.31446 4.42606 1.000 27.63770 83 ASP A C 1
ATOM 1407 O O . ASP A 1 83 ? 10.60783 -24.02266 4.81897 1.000 25.15936 83 ASP A O 1
ATOM 1416 N N . PRO A 1 84 ? 12.50335 -25.14941 5.11940 1.000 26.74826 84 PRO A N 1
ATOM 1417 C CA . PRO A 1 84 ? 11.91342 -25.83977 6.27540 1.000 23.56578 84 PRO A CA 1
ATOM 1418 C C . PRO A 1 84 ? 11.67970 -24.91897 7.45662 1.000 22.77818 84 PRO A C 1
ATOM 1419 O O . PRO A 1 84 ? 10.77521 -25.19511 8.25794 1.000 24.72698 84 PRO A O 1
ATOM 1430 N N . LYS A 1 85 ? 12.47219 -23.86666 7.60578 1.000 23.10850 85 LYS A N 1
ATOM 1431 C CA . LYS A 1 85 ? 12.22076 -22.93559 8.68756 1.000 22.40730 85 LYS A CA 1
ATOM 1432 C C . LYS A 1 85 ? 10.91795 -22.17491 8.46006 1.000 28.70298 85 LYS A C 1
ATOM 1433 O O . LYS A 1 85 ? 10.15932 -21.93258 9.40144 1.000 25.36272 85 LYS A O 1
ATOM 1452 N N . LEU A 1 86 ? 10.64656 -21.77636 7.21819 1.000 20.64167 86 LEU A N 1
ATOM 1453 C CA . LEU A 1 86 ? 9.38033 -21.11077 6.92948 1.000 22.78818 86 LEU A CA 1
ATOM 1454 C C . LEU A 1 86 ? 8.22279 -22.07261 7.05462 1.000 25.23202 86 LEU A C 1
ATOM 1455 O O . LEU A 1 86 ? 7.13102 -21.69617 7.51039 1.000 24.71926 86 LEU A O 1
ATOM 1471 N N . LEU A 1 87 ? 8.42146 -23.33419 6.65203 1.000 22.94846 87 LEU A N 1
ATOM 1472 C CA . LEU A 1 87 ? 7.36502 -24.30840 6.84444 1.000 21.61154 87 LEU A CA 1
ATOM 1473 C C . LEU A 1 87 ? 7.00730 -24.45148 8.30484 1.000 25.69486 87 LEU A C 1
ATOM 1474 O O . LEU A 1 87 ? 5.81920 -24.54121 8.65861 1.000 25.84432 87 LEU A O 1
ATOM 1490 N N . GLU A 1 88 ? 8.02277 -24.58227 9.15806 1.000 26.95050 88 GLU A N 1
ATOM 1491 C CA . GLU A 1 88 ? 7.79576 -24.65115 10.59108 1.000 30.02589 88 GLU A CA 1
ATOM 1492 C C . GLU A 1 88 ? 7.02369 -23.43132 11.07823 1.000 22.77681 88 GLU A C 1
ATOM 1493 O O . GLU A 1 88 ? 6.09552 -23.56429 11.87290 1.000 25.17721 88 GLU A O 1
ATOM 1505 N N . GLN A 1 89 ? 7.38522 -22.23234 10.60051 1.000 21.68748 89 GLN A N 1
ATOM 1506 C CA . GLN A 1 89 ? 6.65869 -21.04793 11.03937 1.000 22.59075 89 GLN A CA 1
ATOM 1507 C C . GLN A 1 89 ? 5.20947 -21.09822 10.56940 1.000 23.47251 89 GLN A C 1
ATOM 1508 O O . GLN A 1 89 ? 4.30838 -20.69744 11.30669 1.000 25.65200 89 GLN A O 1
ATOM 1522 N N . ALA A 1 90 ? 4.97081 -21.53654 9.32383 1.000 21.58300 90 ALA A N 1
ATOM 1523 C CA . ALA A 1 90 ? 3.59887 -21.63168 8.83156 1.000 22.34966 90 ALA A CA 1
ATOM 1524 C C . ALA A 1 90 ? 2.78455 -22.59278 9.69167 1.000 21.34795 90 ALA A C 1
ATOM 1525 O O . ALA A 1 90 ? 1.63617 -22.31714 10.05247 1.000 25.03872 90 ALA A O 1
ATOM 1532 N N . LYS A 1 91 ? 3.36448 -23.73618 10.03409 1.000 21.71977 91 LYS A N 1
ATOM 1533 C CA . LYS A 1 91 ? 2.69109 -24.68245 10.93177 1.000 23.76646 91 LYS A CA 1
ATOM 1534 C C . LYS A 1 91 ? 2.41290 -24.05384 12.29538 1.000 25.51570 91 LYS A C 1
ATOM 1535 O O . LYS A 1 91 ? 1.34822 -24.28540 12.89021 1.000 26.65169 91 LYS A O 1
ATOM 1554 N N . ARG A 1 92 ? 3.36033 -23.28770 12.82035 1.000 26.29705 92 ARG A N 1
ATOM 1555 C CA . ARG A 1 92 ? 3.14188 -22.62327 14.10009 1.000 28.75290 92 ARG A CA 1
ATOM 1556 C C . ARG A 1 92 ? 2.00759 -21.61607 14.02613 1.000 24.22657 92 ARG A C 1
ATOM 1557 O O . ARG A 1 92 ? 1.19493 -21.53472 14.95561 1.000 28.17914 92 ARG A O 1
ATOM 1578 N N . LEU A 1 93 ? 1.92508 -20.84949 12.93296 1.000 26.69583 93 LEU A N 1
ATOM 1579 C CA . LEU A 1 93 ? 0.82147 -19.89850 12.78575 1.000 26.50396 93 LEU A CA 1
ATOM 1580 C C . LEU A 1 93 ? -0.50308 -20.63178 12.93346 1.000 24.12039 93 LEU A C 1
ATOM 1581 O O . LEU A 1 93 ? -1.39675 -20.20816 13.67009 1.000 24.07902 93 LEU A O 1
ATOM 1597 N N . LEU A 1 94 ? -0.65101 -21.75107 12.22034 1.000 23.79242 94 LEU A N 1
ATOM 1598 C CA . LEU A 1 94 ? -1.89753 -22.48508 12.24944 1.000 22.59183 94 LEU A CA 1
ATOM 1599 C C . LEU A 1 94 ? -2.19227 -23.02920 13.63672 1.000 20.31394 94 LEU A C 1
ATOM 1600 O O . LEU A 1 94 ? -3.31727 -22.89575 14.12520 1.000 24.36230 94 LEU A O 1
ATOM 1616 N N . GLU A 1 95 ? -1.19065 -23.63734 14.28177 1.000 25.65038 95 GLU A N 1
ATOM 1617 C CA . GLU A 1 95 ? -1.38752 -24.22281 15.60287 1.000 31.63628 95 GLU A CA 1
ATOM 1618 C C . GLU A 1 95 ? -1.76263 -23.14982 16.61768 1.000 25.82703 95 GLU A C 1
ATOM 1619 O O . GLU A 1 95 ? -2.70986 -23.31577 17.39511 1.000 27.40586 95 GLU A O 1
ATOM 1631 N N . ARG A 1 96 ? -1.03477 -22.03407 16.60844 1.000 25.07435 96 ARG A N 1
ATOM 1632 C CA . ARG A 1 96 ? -1.35815 -20.95051 17.53996 1.000 22.68898 96 ARG A CA 1
ATOM 1633 C C . ARG A 1 96 ? -2.73408 -20.34773 17.26592 1.000 25.15128 96 ARG A C 1
ATOM 1634 O O . ARG A 1 96 ? -3.46302 -19.98449 18.19675 1.000 25.80048 96 ARG A O 1
ATOM 1655 N N . LEU A 1 97 ? -3.09644 -20.20684 16.00109 1.000 21.42709 97 LEU A N 1
ATOM 1656 C CA . LEU A 1 97 ? -4.41956 -19.67835 15.66153 1.000 24.68164 97 LEU A CA 1
ATOM 1657 C C . LEU A 1 97 ? -5.52574 -20.58088 16.20783 1.000 27.86439 97 LEU A C 1
ATOM 1658 O O . LEU A 1 97 ? -6.47584 -20.11799 16.86193 1.000 27.00269 97 LEU A O 1
ATOM 1674 N N . LYS A 1 98 ? -5.42110 -21.89402 15.93334 1.000 27.55445 98 LYS A N 1
ATOM 1675 C CA . LYS A 1 98 ? -6.41171 -22.82799 16.45363 1.000 24.23915 98 LYS A CA 1
ATOM 1676 C C . LYS A 1 98 ? -6.50506 -22.71249 17.96938 1.000 28.88042 98 LYS A C 1
ATOM 1677 O O . LYS A 1 98 ? -7.61333 -22.62346 18.52904 1.000 33.58255 98 LYS A O 1
ATOM 1696 N N . GLU A 1 99 ? -5.35932 -22.61647 18.63498 1.000 27.77602 99 GLU A N 1
ATOM 1697 C CA . GLU A 1 99 ? -5.33993 -22.47539 20.08831 1.000 27.34251 99 GLU A CA 1
ATOM 1698 C C . GLU A 1 99 ? -6.01537 -21.17386 20.51864 1.000 28.72965 99 GLU A C 1
ATOM 1699 O O . GLU A 1 99 ? -6.84379 -21.16244 21.44008 1.000 33.03946 99 GLU A O 1
ATOM 1711 N N . ALA A 1 100 ? -5.65451 -20.06575 19.86625 1.000 26.80024 100 ALA A N 1
ATOM 1712 C CA . ALA A 1 100 ? -6.22299 -18.77023 20.21762 1.000 27.20782 100 ALA A CA 1
ATOM 1713 C C . ALA A 1 100 ? -7.73670 -18.76796 20.03044 1.000 30.21193 100 ALA A C 1
ATOM 1714 O O . ALA A 1 100 ? -8.46521 -18.21141 20.85545 1.000 30.41977 100 ALA A O 1
ATOM 1721 N N . VAL A 1 101 ? -8.21620 -19.37480 18.93750 1.000 27.85595 101 VAL A N 1
ATOM 1722 C CA . VAL A 1 101 ? -9.64678 -19.43682 18.67081 1.000 32.09823 101 VAL A CA 1
ATOM 1723 C C . VAL A 1 101 ? -10.34455 -20.24673 19.74499 1.000 35.19233 101 VAL A C 1
ATOM 1724 O O . VAL A 1 101 ? -11.39005 -19.84694 20.27766 1.000 40.16905 101 VAL A O 1
ATOM 1737 N N . GLU A 1 102 ? -9.76418 -21.38578 20.09802 1.000 30.42982 102 GLU A N 1
ATOM 1738 C CA . GLU A 1 102 ? -10.37103 -22.23123 21.12712 1.000 37.45531 102 GLU A CA 1
ATOM 1739 C C . GLU A 1 102 ? -10.50961 -21.46355 22.43650 1.000 38.23841 102 GLU A C 1
ATOM 1740 O O . GLU A 1 102 ? -11.53389 -21.56810 23.13234 1.000 42.02317 102 GLU A O 1
ATOM 1752 N N . ARG A 1 103 ? -9.50741 -20.66738 22.77767 1.000 35.38048 103 ARG A N 1
ATOM 1753 C CA . ARG A 1 103 ? -9.49153 -19.95062 24.05071 1.000 45.74599 103 ARG A CA 1
ATOM 1754 C C . ARG A 1 103 ? -10.11276 -18.56583 23.96355 1.000 44.04264 103 ARG A C 1
ATOM 1755 O O . ARG A 1 103 ? -10.22208 -17.89003 24.99488 1.000 47.56215 103 ARG A O 1
ATOM 1776 N N . GLY A 1 104 ? -10.54260 -18.13312 22.77992 1.000 43.34652 104 GLY A N 1
ATOM 1777 C CA . GLY A 1 104 ? -11.13466 -16.81030 22.65447 1.000 38.19311 104 GLY A CA 1
ATOM 1778 C C . GLY A 1 104 ? -10.13805 -15.69829 22.88063 1.000 41.06640 104 GLY A C 1
ATOM 1779 O O . GLY A 1 104 ? -10.51188 -14.59860 23.30130 1.000 48.39571 104 GLY A O 1
ATOM 1783 N N . ASP A 1 105 ? -8.86648 -15.95574 22.58841 1.000 36.14964 105 ASP A N 1
ATOM 1784 C CA . ASP A 1 105 ? -7.78468 -15.00210 22.83775 1.000 36.05445 105 ASP A CA 1
ATOM 1785 C C . ASP A 1 105 ? -7.68663 -14.06322 21.64141 1.000 36.00598 105 ASP A C 1
ATOM 1786 O O . ASP A 1 105 ? -6.89472 -14.23773 20.71043 1.000 30.71373 105 ASP A O 1
ATOM 1795 N N . GLU A 1 106 ? -8.51190 -13.02109 21.66967 0.918 36.89533 106 GLU A N 1
ATOM 1796 C CA . GLU A 1 106 ? -8.56393 -12.12041 20.52579 0.918 34.86525 106 GLU A CA 1
ATOM 1797 C C . GLU A 1 106 ? -7.26394 -11.34622 20.35619 0.918 27.46022 106 GLU A C 1
ATOM 1798 O O . GLU A 1 106 ? -6.89815 -10.98228 19.23254 0.918 27.72752 106 GLU A O 1
ATOM 1810 N N . GLU A 1 107 ? -6.57127 -11.03434 21.45287 1.000 35.14837 107 GLU A N 1
ATOM 1811 C CA . GLU A 1 107 ? -5.31110 -10.31903 21.32474 1.000 36.76750 107 GLU A CA 1
ATOM 1812 C C . GLU A 1 107 ? -4.30864 -11.14097 20.52265 1.000 30.50951 107 GLU A C 1
ATOM 1813 O O . GLU A 1 107 ? -3.60989 -10.60871 19.65137 1.000 33.10203 107 GLU A O 1
ATOM 1825 N N . THR A 1 108 ? -4.24669 -12.44066 20.78098 1.000 29.44265 108 THR A N 1
ATOM 1826 C CA . THR A 1 108 ? -3.31556 -13.29155 20.05432 1.000 28.39460 108 THR A CA 1
ATOM 1827 C C . THR A 1 108 ? -3.72967 -13.40899 18.60678 1.000 22.87180 108 THR A C 1
ATOM 1828 O O . THR A 1 108 ? -2.88273 -13.42752 17.71302 1.000 25.70658 108 THR A O 1
ATOM 1839 N N . ILE A 1 109 ? -5.04677 -13.45890 18.34415 1.000 30.19988 109 ILE A N 1
ATOM 1840 C CA . ILE A 1 109 ? -5.50403 -13.50916 16.95646 1.000 24.12973 109 ILE A CA 1
ATOM 1841 C C . ILE A 1 109 ? -5.01238 -12.29488 16.17972 1.000 22.70727 109 ILE A C 1
ATOM 1842 O O . ILE A 1 109 ? -4.47380 -12.41323 15.06906 1.000 26.09137 109 ILE A O 1
ATOM 1858 N N . LYS A 1 110 ? -5.15613 -11.10471 16.76400 1.000 25.40135 110 LYS A N 1
ATOM 1859 C CA . LYS A 1 110 ? -4.66094 -9.89592 16.09723 1.000 22.94464 110 LYS A CA 1
ATOM 1860 C C . LYS A 1 110 ? -3.16382 -9.97382 15.81845 1.000 25.15410 110 LYS A C 1
ATOM 1861 O O . LYS A 1 110 ? -2.70453 -9.62106 14.72774 1.000 27.66598 110 LYS A O 1
ATOM 1880 N N . GLU A 1 111 ? -2.39092 -10.41206 16.80780 1.000 25.17654 111 GLU A N 1
ATOM 1881 C CA . GLU A 1 111 ? -0.95626 -10.58770 16.63566 1.000 25.70381 111 GLU A CA 1
ATOM 1882 C C . GLU A 1 111 ? -0.64936 -11.60003 15.55074 1.000 25.47671 111 GLU A C 1
ATOM 1883 O O . GLU A 1 111 ? 0.27130 -11.41236 14.74961 1.000 24.46476 111 GLU A O 1
ATOM 1895 N N . LEU A 1 112 ? -1.43230 -12.67590 15.49329 1.000 24.81079 112 LEU A N 1
ATOM 1896 C CA . LEU A 1 112 ? -1.19796 -13.67537 14.47406 1.000 24.87684 112 LEU A CA 1
ATOM 1897 C C . LEU A 1 112 ? -1.51086 -13.12441 13.09227 1.000 23.93110 112 LEU A C 1
ATOM 1898 O O . LEU A 1 112 ? -0.90592 -13.55105 12.10497 1.000 25.12624 112 LEU A O 1
ATOM 1914 N N . LEU A 1 113 ? -2.47570 -12.21110 12.98298 1.000 26.52810 113 LEU A N 1
ATOM 1915 C CA . LEU A 1 113 ? -2.72724 -11.62116 11.67860 1.000 21.13171 113 LEU A CA 1
ATOM 1916 C C . LEU A 1 113 ? -1.48437 -10.89633 11.15075 1.000 24.34697 113 LEU A C 1
ATOM 1917 O O . LEU A 1 113 ? -1.07309 -11.08744 9.98842 1.000 20.36041 113 LEU A O 1
ATOM 1933 N N . ASP A 1 114 ? -0.83426 -10.12230 12.01163 1.000 25.80294 114 ASP A N 1
ATOM 1934 C CA . ASP A 1 114 ? 0.39016 -9.46413 11.59343 1.000 21.69696 114 ASP A CA 1
ATOM 1935 C C . ASP A 1 114 ? 1.47473 -10.47324 11.28100 1.000 19.84315 114 ASP A C 1
ATOM 1936 O O . ASP A 1 114 ? 2.20387 -10.34599 10.26916 1.000 20.76672 114 ASP A O 1
ATOM 1945 N N . LEU A 1 115 ? 1.61048 -11.46593 12.15217 1.000 21.46566 115 LEU A N 1
ATOM 1946 C CA . LEU A 1 115 ? 2.62613 -12.49652 11.95318 1.000 21.81186 115 LEU A CA 1
ATOM 1947 C C . LEU A 1 115 ? 2.40932 -13.23065 10.63914 1.000 23.68649 115 LEU A C 1
ATOM 1948 O O . LEU A 1 115 ? 3.36659 -13.61005 9.96170 1.000 21.01513 115 LEU A O 1
ATO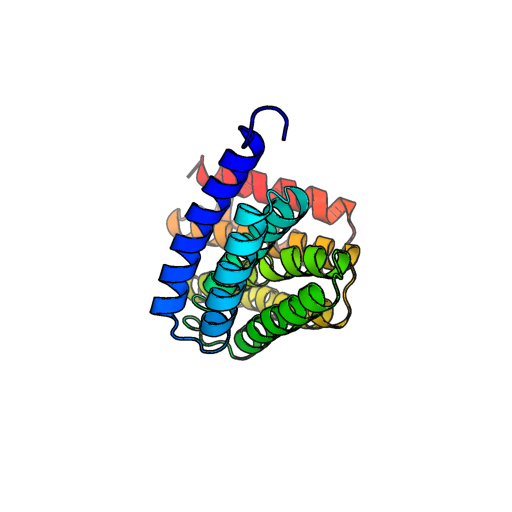M 1964 N N . ALA A 1 116 ? 1.14909 -13.48522 10.27808 1.000 21.80162 116 ALA A N 1
ATOM 1965 C CA . ALA A 1 116 ? 0.87844 -14.16145 9.01262 1.000 17.77401 116 ALA A CA 1
ATOM 1966 C C . ALA A 1 116 ? 1.22512 -13.29716 7.81822 1.000 19.93718 116 ALA A C 1
ATOM 1967 O O . ALA A 1 116 ? 1.82737 -13.75895 6.85624 1.000 20.57795 116 ALA A O 1
ATOM 1974 N N . HIS A 1 117 ? 0.86426 -12.02626 7.84714 1.000 19.45297 117 HIS A N 1
ATOM 1975 C CA . HIS A 1 117 ? 1.25177 -11.14679 6.75194 1.000 18.65949 117 HIS A CA 1
ATOM 1976 C C . HIS A 1 117 ? 2.74367 -11.07182 6.61949 1.000 17.16633 117 HIS A C 1
ATOM 1977 O O . HIS A 1 117 ? 3.27060 -11.13384 5.51237 1.000 21.33362 117 HIS A O 1
ATOM 1991 N N . MET A 1 118 ? 3.41541 -11.03820 7.75475 1.000 20.70657 118 MET A N 1
ATOM 1992 C CA A MET A 1 118 ? 4.87281 -11.00040 7.77416 0.432 22.38832 118 MET A CA 1
ATOM 1993 C CA B MET A 1 118 ? 4.86462 -10.99696 7.77760 0.568 22.54535 118 MET A CA 1
ATOM 1994 C C . MET A 1 118 ? 5.45907 -12.26098 7.17555 1.000 20.81627 118 MET A C 1
ATOM 1995 O O . MET A 1 118 ? 6.41400 -12.20818 6.40889 1.000 21.35136 118 MET A O 1
ATOM 2020 N N . THR A 1 119 ? 4.90384 -13.42715 7.54483 1.000 19.07109 119 THR A N 1
ATOM 2021 C CA . THR A 1 119 ? 5.41404 -14.70610 7.03514 1.000 17.81864 119 THR A CA 1
ATOM 2022 C C . THR A 1 119 ? 5.26699 -14.77107 5.53250 1.000 22.59143 119 THR A C 1
ATOM 2023 O O . THR A 1 119 ? 6.17767 -15.23037 4.81970 1.000 20.97592 119 THR A O 1
ATOM 2034 N N . TYR A 1 120 ? 4.10213 -14.33514 5.01499 1.000 18.61717 120 TYR A N 1
ATOM 2035 C CA . TYR A 1 120 ? 3.90917 -14.33027 3.57298 1.000 18.94283 120 TYR A CA 1
ATOM 2036 C C . TYR A 1 120 ? 4.90528 -13.40608 2.87724 1.000 21.41090 120 TYR A C 1
ATOM 2037 O O . TYR A 1 120 ? 5.48767 -13.76144 1.84985 1.000 18.81924 120 TYR A O 1
ATOM 2055 N N . LEU A 1 121 ? 5.08912 -12.20252 3.41074 1.000 21.02878 121 LEU A N 1
ATOM 2056 C CA . LEU A 1 121 ? 6.06784 -11.27536 2.83637 1.000 17.44298 121 LEU A CA 1
ATOM 2057 C C . LEU A 1 121 ? 7.46899 -11.84396 2.87795 1.000 16.57539 121 LEU A C 1
ATOM 2058 O O . LEU A 1 121 ? 8.22772 -11.64639 1.93856 1.000 18.31497 121 LEU A O 1
ATOM 2074 N N . ILE A 1 122 ? 7.85029 -12.49306 3.97607 1.000 17.88243 122 ILE A N 1
ATOM 2075 C CA . ILE A 1 122 ? 9.20870 -13.02649 4.08066 1.000 16.05404 122 ILE A CA 1
ATOM 2076 C C . ILE A 1 122 ? 9.41200 -14.09927 3.04914 1.000 17.39980 122 ILE A C 1
ATOM 2077 O O . ILE A 1 122 ? 10.43174 -14.14975 2.37788 1.000 19.95347 122 ILE A O 1
ATOM 2093 N N . ALA A 1 123 ? 8.39088 -14.91569 2.84503 1.000 17.52342 123 ALA A N 1
ATOM 2094 C CA . ALA A 1 123 ? 8.46075 -15.90281 1.77550 1.000 22.40319 123 ALA A CA 1
ATOM 2095 C C . ALA A 1 123 ? 8.62821 -15.23239 0.42344 1.000 21.21862 123 ALA A C 1
ATOM 2096 O O . ALA A 1 123 ? 9.42343 -15.67397 -0.41441 1.000 22.28698 123 ALA A O 1
ATOM 2103 N N . GLN A 1 124 ? 7.88967 -14.14923 0.18566 1.000 21.22590 124 GLN A N 1
ATOM 2104 C CA . GLN A 1 124 ? 8.06905 -13.41580 -1.06418 1.000 18.31403 124 GLN A CA 1
ATOM 2105 C C . GLN A 1 124 ? 9.44087 -12.78950 -1.17459 1.000 21.36323 124 GLN A C 1
ATOM 2106 O O . GLN A 1 124 ? 9.98362 -12.67565 -2.26984 1.000 22.39431 124 GLN A O 1
ATOM 2120 N N . ILE A 1 125 ? 9.98743 -12.31803 -0.05601 1.000 21.13508 125 ILE A N 1
ATOM 2121 C CA . ILE A 1 125 ? 11.31459 -11.73988 -0.08015 1.000 18.87485 125 ILE A CA 1
ATOM 2122 C C . ILE A 1 125 ? 12.31329 -12.78873 -0.54032 1.000 18.03703 125 ILE A C 1
ATOM 2123 O O . ILE A 1 125 ? 13.13913 -12.54029 -1.41902 1.000 22.01466 125 ILE A O 1
ATOM 2139 N N . PHE A 1 126 ? 12.25641 -13.95930 0.06840 1.000 21.25841 126 PHE A N 1
ATOM 2140 C CA . PHE A 1 126 ? 13.15826 -15.03699 -0.32823 1.000 20.49642 126 PHE A CA 1
ATOM 2141 C C . PHE A 1 126 ? 13.00005 -15.36670 -1.79672 1.000 21.81092 126 PHE A C 1
ATOM 2142 O O . PHE A 1 126 ? 13.98707 -15.57880 -2.48707 1.000 23.91572 126 PHE A O 1
ATOM 2159 N N . GLN A 1 127 ? 11.76399 -15.42922 -2.29629 1.000 24.99480 127 GLN A N 1
ATOM 2160 C CA . GLN A 1 127 ? 11.59348 -15.61719 -3.74327 1.000 27.36716 127 GLN A CA 1
ATOM 2161 C C . GLN A 1 127 ? 12.32734 -14.55823 -4.55965 1.000 31.11020 127 GLN A C 1
ATOM 2162 O O . GLN A 1 127 ? 13.02008 -14.86133 -5.54165 1.000 27.94059 127 GLN A O 1
ATOM 2176 N N . LEU A 1 128 ? 12.15550 -13.28445 -4.19110 1.000 27.98190 128 LEU A N 1
ATOM 2177 C CA . LEU A 1 128 ? 12.83086 -12.22187 -4.91792 1.000 23.47022 128 LEU A CA 1
ATOM 2178 C C . LEU A 1 128 ? 14.34250 -12.29554 -4.78097 1.000 25.08356 128 LEU A C 1
ATOM 2179 O O . LE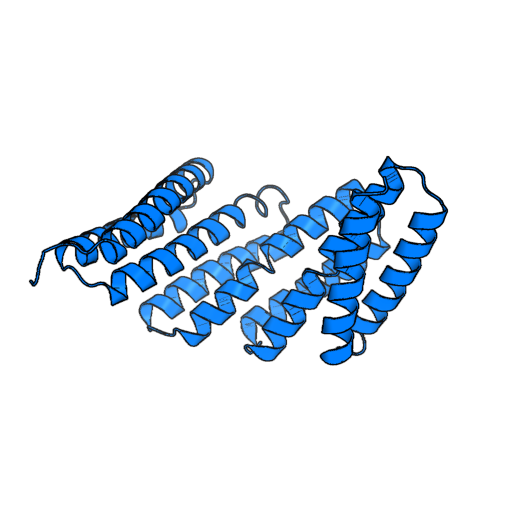U A 1 128 ? 15.07713 -12.07665 -5.74695 1.000 32.89691 128 LEU A O 1
ATOM 2195 N N . VAL A 1 129 ? 14.82745 -12.58103 -3.57573 1.000 25.74613 129 VAL A N 1
ATOM 2196 C CA . VAL A 1 129 ? 16.25893 -12.73387 -3.35685 1.000 24.46192 129 VAL A CA 1
ATOM 2197 C C . VAL A 1 129 ? 16.83300 -13.79096 -4.28924 1.000 21.75124 129 VAL A C 1
ATOM 2198 O O . VAL A 1 129 ? 17.89022 -13.59137 -4.90438 1.000 29.19450 129 VAL A O 1
ATOM 2211 N N . GLU A 1 130 ? 16.15143 -14.92076 -4.40060 1.000 25.12323 130 GLU A N 1
ATOM 2212 C CA . GLU A 1 130 ? 16.56794 -15.97844 -5.32325 1.000 23.89063 130 GLU A CA 1
ATOM 2213 C C . GLU A 1 130 ? 16.63961 -15.47603 -6.75103 1.000 34.87341 130 GLU A C 1
ATOM 2214 O O . GLU A 1 130 ? 17.63109 -15.70524 -7.45990 1.000 34.07957 130 GLU A O 1
ATOM 2226 N N . GLN A 1 131 ? 15.57699 -14.81451 -7.20747 1.000 30.73999 131 GLN A N 1
ATOM 2227 C CA . GLN A 1 131 ? 15.58041 -14.25194 -8.55626 1.000 29.33196 131 GLN A CA 1
ATOM 2228 C C . GLN A 1 131 ? 16.78020 -13.36142 -8.79511 1.000 34.69653 131 GLN A C 1
ATOM 2229 O O . GLN A 1 131 ? 17.46050 -13.46201 -9.82288 1.000 42.45999 131 GLN A O 1
ATOM 2243 N N . LEU A 1 132 ? 17.03393 -12.43310 -7.86842 1.000 33.69567 132 LEU A N 1
ATOM 2244 C CA . LEU A 1 132 ? 18.09907 -11.47461 -8.04367 1.000 34.48151 132 LEU A CA 1
ATOM 2245 C C . LEU A 1 132 ? 19.48667 -12.06491 -7.81695 1.000 26.01578 132 LEU A C 1
ATOM 2246 O O . LEU A 1 132 ? 20.46475 -11.42129 -8.18985 1.000 33.19236 132 LEU A O 1
ATOM 2262 N N . GLY A 1 133 ? 19.57180 -13.23730 -7.19597 1.000 35.29068 133 GLY A N 1
ATOM 2263 C CA . GLY A 1 133 ? 20.86123 -13.78594 -6.82488 1.000 37.55997 133 GLY A CA 1
ATOM 2264 C C . GLY A 1 133 ? 21.63480 -12.85417 -5.92416 1.000 38.94058 133 GLY A C 1
ATOM 2265 O O . GLY A 1 133 ? 22.86277 -12.74715 -6.04690 1.000 45.17322 133 GLY A O 1
ATOM 2269 N N . ASP A 1 134 ? 20.94147 -12.18358 -5.00455 1.000 31.75002 134 ASP A N 1
ATOM 2270 C CA . ASP A 1 134 ? 21.51273 -11.06930 -4.25838 1.000 36.04070 134 ASP A CA 1
ATOM 2271 C C . ASP A 1 134 ? 21.85197 -11.50985 -2.84554 1.000 35.57565 134 ASP A C 1
ATOM 2272 O O . ASP A 1 134 ? 20.95245 -11.59801 -1.99401 1.000 28.88464 134 ASP A O 1
ATOM 2281 N N . PRO A 1 135 ? 23.12052 -11.76576 -2.52508 1.000 35.23205 135 PRO A N 1
ATOM 2282 C CA . PRO A 1 135 ? 23.43358 -12.24325 -1.17617 1.000 32.60540 135 PRO A CA 1
ATOM 2283 C C . PRO A 1 135 ? 23.25387 -11.18261 -0.11348 1.000 24.25270 135 PRO A C 1
ATOM 2284 O O . PRO A 1 135 ? 23.05891 -11.52709 1.05943 1.000 26.77576 135 PRO A O 1
ATOM 2295 N N . ARG A 1 136 ? 23.30854 -9.90392 -0.47309 1.000 28.86102 136 ARG A N 1
ATOM 2296 C CA . ARG A 1 136 ? 23.12391 -8.85446 0.52898 1.000 35.79514 136 ARG A CA 1
ATOM 2297 C C . ARG A 1 136 ? 21.68928 -8.82671 1.01376 1.000 27.15314 136 ARG A C 1
ATOM 2298 O O . ARG A 1 136 ? 21.41445 -8.75220 2.22070 1.000 28.58707 136 ARG A O 1
ATOM 2319 N N . LEU A 1 137 ? 20.75430 -8.88942 0.07710 1.000 24.19737 137 LEU A N 1
ATOM 2320 C CA . LEU A 1 137 ? 19.36096 -9.00051 0.47264 1.000 26.44016 137 LEU A CA 1
ATOM 2321 C C . LEU A 1 137 ? 19.09197 -10.32014 1.17705 1.000 25.21525 137 LEU A C 1
ATOM 2322 O O . LEU A 1 137 ? 18.22238 -10.38310 2.03875 1.000 22.58299 137 LEU A O 1
ATOM 2338 N N . LEU A 1 138 ? 19.80724 -11.40175 0.78546 1.000 22.05625 138 LEU A N 1
ATOM 2339 C CA . LEU A 1 138 ? 19.61941 -12.66897 1.47297 1.000 21.31676 138 LEU A CA 1
ATOM 2340 C C . LEU A 1 138 ? 19.89841 -12.51021 2.95715 1.000 22.16094 138 LEU A C 1
ATOM 2341 O O . LEU A 1 138 ? 19.21504 -13.10194 3.78055 1.000 21.48366 138 LEU A O 1
ATOM 2357 N N . GLU A 1 139 ? 20.94174 -11.77568 3.31494 1.000 22.59980 139 GLU A N 1
ATOM 2358 C CA . GLU A 1 139 ? 21.27484 -11.62047 4.72741 1.000 26.33886 139 GLU A CA 1
ATOM 2359 C C . GLU A 1 139 ? 20.11409 -11.01264 5.49096 1.000 20.46909 139 GLU A C 1
ATOM 2360 O O . GLU A 1 139 ? 19.78805 -11.44138 6.60840 1.000 22.56360 139 GLU A O 1
ATOM 2372 N N . LEU A 1 140 ? 19.45563 -10.04028 4.88957 1.000 19.03880 140 LEU A N 1
ATOM 2373 C CA . LEU A 1 140 ? 18.30892 -9.41886 5.56153 1.000 20.32279 140 LEU A CA 1
ATOM 2374 C C . LEU A 1 140 ? 17.14102 -10.38131 5.66632 1.000 19.23224 140 LEU A C 1
ATOM 2375 O O . LEU A 1 140 ? 16.45650 -10.43749 6.69374 1.000 21.24098 140 LEU A O 1
ATOM 2391 N N . ALA A 1 141 ? 16.89414 -11.14809 4.60055 1.000 19.81981 141 ALA A N 1
ATOM 2392 C CA . ALA A 1 141 ? 15.82805 -12.15018 4.64316 1.000 21.96469 141 ALA A CA 1
ATOM 2393 C C . ALA A 1 141 ? 16.07427 -13.15239 5.75480 1.000 21.22580 141 ALA A C 1
ATOM 2394 O O . ALA A 1 141 ? 15.16754 -13.50773 6.50585 1.000 21.82396 141 ALA A O 1
ATOM 2401 N N . LYS A 1 142 ? 17.31964 -13.59206 5.90044 1.000 19.42305 142 LYS A N 1
ATOM 2402 C CA . LYS A 1 142 ? 17.64665 -14.55839 6.95109 1.000 18.05323 142 LYS A CA 1
ATOM 2403 C C . LYS A 1 142 ? 17.45302 -13.96687 8.33321 1.000 19.29457 142 LYS A C 1
ATOM 2404 O O . LYS A 1 142 ? 16.94623 -14.64593 9.24560 1.000 21.18088 142 LYS A O 1
ATOM 2423 N N . GLU A 1 143 ? 17.86000 -12.70035 8.50179 1.000 20.54972 143 GLU A N 1
ATOM 2424 C CA . GLU A 1 143 ? 17.64793 -12.02935 9.77162 1.000 23.05176 143 GLU A CA 1
ATOM 2425 C C . GLU A 1 143 ? 16.18020 -11.86233 10.07473 1.000 20.19387 143 GLU A C 1
ATOM 2426 O O . GLU A 1 143 ? 15.77715 -12.05469 11.20725 1.000 20.08362 143 GLU A O 1
ATOM 2438 N N . LEU A 1 144 ? 15.37751 -11.52069 9.07455 1.000 18.56292 144 LEU A N 1
ATOM 2439 C CA . LEU A 1 144 ? 13.94330 -11.41117 9.27791 1.000 16.15707 144 LEU A CA 1
ATOM 2440 C C . LEU A 1 144 ? 13.34180 -12.75616 9.69554 1.000 19.01711 144 LEU A C 1
ATOM 2441 O O . LEU A 1 144 ? 12.48861 -12.79116 10.56205 1.000 21.42823 144 LEU A O 1
ATOM 2457 N N . LEU A 1 145 ? 13.75362 -13.85747 9.05901 1.000 20.36758 145 LEU A N 1
ATOM 2458 C CA . LEU A 1 145 ? 13.26601 -15.19692 9.44711 1.000 19.22334 145 LEU A CA 1
ATOM 2459 C C . LEU A 1 145 ? 13.61468 -15.49022 10.90163 1.000 22.14398 145 LEU A C 1
ATOM 2460 O O . LEU A 1 145 ? 12.78980 -16.00886 11.66350 1.000 21.54991 145 LEU A O 1
ATOM 2476 N N . LYS A 1 146 ? 14.80044 -15.08510 11.33664 1.000 19.64031 146 LYS A N 1
ATOM 2477 C CA . LYS A 1 146 ? 15.17935 -15.27130 12.73105 1.000 21.76657 146 LYS A CA 1
ATOM 2478 C C . LYS A 1 146 ? 14.27682 -14.44651 13.62746 1.000 20.20355 146 LYS A C 1
ATOM 2479 O O . LYS A 1 146 ? 13.82258 -14.90953 14.68141 1.000 25.39656 146 LYS A O 1
ATOM 2498 N N . ARG A 1 147 ? 14.05781 -13.17810 13.24168 1.000 19.58992 147 ARG A N 1
ATOM 2499 C CA . ARG A 1 147 ? 13.18857 -12.32015 14.05693 1.000 22.12670 147 ARG A CA 1
ATOM 2500 C C . ARG A 1 147 ? 11.74503 -12.82821 14.06868 1.000 21.80802 147 ARG A C 1
ATOM 2501 O O . ARG A 1 147 ? 11.07008 -12.68782 15.07704 1.000 23.59110 147 ARG A O 1
ATOM 2522 N N . LEU A 1 148 ? 11.27755 -13.38825 12.95701 1.000 18.45259 148 LEU A N 1
ATOM 2523 C CA . LEU A 1 148 ? 9.93324 -13.93838 12.88058 1.000 21.17424 148 LEU A CA 1
ATOM 2524 C C . LEU A 1 148 ? 9.77349 -15.08354 13.87063 1.000 23.78553 148 LEU A C 1
ATOM 2525 O O . LEU A 1 148 ? 8.80328 -15.14327 14.62982 1.000 24.48374 148 LEU A O 1
ATOM 2541 N N . LYS A 1 149 ? 10.74273 -15.97901 13.90600 1.000 22.51791 149 LYS A N 1
ATOM 2542 C CA . LYS A 1 149 ? 10.66208 -17.09405 14.84782 1.000 21.74710 149 LYS A CA 1
ATOM 2543 C C . LYS A 1 149 ? 10.61273 -16.58567 16.27555 1.000 23.61862 149 LYS A C 1
ATOM 2544 O O . LYS A 1 149 ? 9.84101 -17.09585 17.10229 1.000 26.58111 149 LYS A O 1
ATOM 2563 N N . GLU A 1 150 ? 11.42898 -15.57668 16.58593 1.000 22.34906 150 GLU A N 1
ATOM 2564 C CA . GLU A 1 150 ? 11.43482 -15.02167 17.94134 1.000 24.50368 150 GLU A CA 1
ATOM 2565 C C . GLU A 1 150 ? 10.10790 -14.32829 18.24977 1.000 20.75696 150 GLU A C 1
ATOM 2566 O O . GLU A 1 150 ? 9.56417 -14.46438 19.34918 1.000 31.77348 150 GLU A O 1
ATOM 2578 N N . ALA A 1 151 ? 9.55289 -13.62159 17.26937 1.000 22.84258 151 ALA A N 1
ATOM 2579 C CA . ALA A 1 151 ? 8.33087 -12.89078 17.51326 1.000 25.98492 151 ALA A CA 1
ATOM 2580 C C . ALA A 1 151 ? 7.17437 -13.85259 17.71520 1.000 27.48350 151 ALA A C 1
ATOM 2581 O O . ALA A 1 151 ? 6.28805 -13.61094 18.54350 1.000 25.28427 151 ALA A O 1
ATOM 2588 N N . GLN A 1 152 ? 7.16260 -14.93477 16.95249 1.000 23.60708 152 GLN A N 1
ATOM 2589 C CA . GLN A 1 152 ? 6.08538 -15.92414 17.07939 1.000 26.15375 152 GLN A CA 1
ATOM 2590 C C . GLN A 1 152 ? 6.03734 -16.49315 18.47606 1.000 27.41686 152 GLN A C 1
ATOM 2591 O O . GLN A 1 152 ? 4.95661 -16.76644 19.00953 1.000 36.70428 152 GLN A O 1
ATOM 2605 N N . GLU A 1 153 ? 7.20078 -16.68497 19.09793 1.000 26.02329 153 GLU A N 1
ATOM 2606 C CA . GLU A 1 153 ? 7.22354 -17.29580 20.41592 1.000 29.34085 153 GLU A CA 1
ATOM 2607 C C . GLU A 1 153 ? 7.15727 -16.28373 21.54922 1.000 30.98839 153 GLU A C 1
ATOM 2608 O O . GLU A 1 153 ? 6.60482 -16.59979 22.61007 1.000 34.43806 153 GLU A O 1
ATOM 2620 N N . ARG A 1 154 ? 7.70023 -15.08783 21.35058 1.000 27.04737 154 ARG A N 1
ATOM 2621 C CA . ARG A 1 154 ? 7.92223 -14.14962 22.43657 1.000 29.84016 154 ARG A CA 1
ATOM 2622 C C . ARG A 1 154 ? 7.48129 -12.72244 22.15386 1.000 35.56271 154 ARG A C 1
ATOM 2623 O O . ARG A 1 154 ? 7.63104 -11.86738 23.03218 1.000 36.23105 154 ARG A O 1
ATOM 2644 N N . GLY A 1 155 ? 6.99208 -12.43753 20.96992 1.000 30.66972 155 GLY A N 1
ATOM 2645 C CA . GLY A 1 155 ? 6.69356 -11.05936 20.60389 1.000 31.66471 155 GLY A CA 1
ATOM 2646 C C . GLY A 1 155 ? 5.36250 -10.59413 21.15969 1.000 33.01277 155 GLY A C 1
ATOM 2647 O O . GLY A 1 155 ? 4.44141 -11.37676 21.40050 1.000 33.86848 155 GLY A O 1
ATOM 2651 N N . ASP A 1 156 ? 5.28372 -9.29260 21.38312 1.000 35.63318 156 ASP A N 1
ATOM 2652 C CA . ASP A 1 156 ? 4.04179 -8.61658 21.72646 1.000 29.68243 156 ASP A CA 1
ATOM 2653 C C . ASP A 1 156 ? 3.61660 -7.73881 20.56107 1.000 32.56579 156 ASP A C 1
ATOM 2654 O O . ASP A 1 156 ? 4.33128 -7.58933 19.56609 1.000 30.36945 156 ASP A O 1
ATOM 2663 N N . ARG A 1 157 ? 2.43682 -7.12725 20.68677 1.000 38.03662 157 ARG A N 1
ATOM 2664 C CA . ARG A 1 157 ? 1.89843 -6.38416 19.55220 1.000 38.56927 157 ARG A CA 1
ATOM 2665 C C . ARG A 1 157 ? 2.91425 -5.37921 19.02914 1.000 26.28348 157 ARG A C 1
ATOM 2666 O O . ARG A 1 157 ? 3.08208 -5.22165 17.81640 1.000 32.87957 157 ARG A O 1
ATOM 2687 N N . ARG A 1 158 ? 3.61392 -4.69354 19.92701 0.998 28.49043 158 ARG A N 1
ATOM 2688 C CA . ARG A 1 158 ? 4.50761 -3.63630 19.48062 0.998 34.15481 158 ARG A CA 1
ATOM 2689 C C . ARG A 1 158 ? 5.72712 -4.19054 18.75503 0.998 32.34546 158 ARG A C 1
ATOM 2690 O O . ARG A 1 158 ? 6.11099 -3.68170 17.69165 0.998 30.93519 158 ARG A O 1
ATOM 2711 N N . THR A 1 159 ? 6.35491 -5.24191 19.30632 1.000 29.34617 159 THR A N 1
ATOM 2712 C CA . THR A 1 159 ? 7.51236 -5.81116 18.61440 1.000 25.07485 159 THR A CA 1
ATOM 2713 C C . THR A 1 159 ? 7.08189 -6.42986 17.29947 1.000 24.94880 159 THR A C 1
ATOM 2714 O O . THR A 1 159 ? 7.83352 -6.38190 16.32030 1.000 26.12173 159 THR A O 1
ATOM 2725 N N . ILE A 1 160 ? 5.87550 -7.03044 17.26350 1.000 20.76241 160 ILE A N 1
ATOM 2726 C CA . ILE A 1 160 ? 5.37410 -7.59941 16.01052 1.000 18.14403 160 ILE A CA 1
ATOM 2727 C C . ILE A 1 160 ? 5.05981 -6.51673 14.99828 1.000 22.68235 160 ILE A C 1
ATOM 2728 O O . ILE A 1 160 ? 5.34953 -6.66266 13.80505 1.000 24.43388 160 ILE A O 1
ATOM 2744 N N . GLU A 1 161 ? 4.42732 -5.42159 15.43751 1.000 25.79322 161 GLU A N 1
ATOM 2745 C CA . GLU A 1 161 ? 4.14923 -4.32466 14.50839 1.000 25.35380 161 GLU A CA 1
ATOM 2746 C C . GLU A 1 161 ? 5.42686 -3.71740 13.95253 1.000 21.80156 161 GLU A C 1
ATOM 2747 O O . GLU A 1 161 ? 5.53028 -3.46789 12.74108 1.000 29.12699 161 GLU A O 1
ATOM 2759 N N . ARG A 1 162 ? 6.43963 -3.53577 14.79707 0.981 25.74769 162 ARG A N 1
ATOM 2760 C CA . ARG A 1 162 ? 7.73487 -3.05348 14.32339 0.981 27.48756 162 ARG A CA 1
ATOM 2761 C C . ARG A 1 162 ? 8.33502 -3.98499 13.27662 0.981 24.20993 162 ARG A C 1
ATOM 2762 O O . ARG A 1 162 ? 8.81498 -3.54714 12.22673 0.981 24.47248 162 ARG A O 1
ATOM 2783 N N . LEU A 1 163 ? 8.28999 -5.29571 13.53098 1.000 22.25792 163 LEU A N 1
ATOM 2784 C CA . LEU A 1 163 ? 8.89143 -6.23818 12.59823 1.000 20.04631 163 LEU A CA 1
ATOM 2785 C C . LEU A 1 163 ? 8.13497 -6.24089 11.28621 1.000 22.29063 163 LEU A C 1
ATOM 2786 O O . LEU A 1 163 ? 8.73353 -6.33194 10.21444 1.000 21.52299 163 LEU A O 1
ATOM 2802 N N . LEU A 1 164 ? 6.80371 -6.13445 11.35155 1.000 20.13428 164 LEU A N 1
ATOM 2803 C CA . LEU A 1 164 ? 6.02656 -6.09524 10.11526 1.000 21.48143 164 LEU A CA 1
ATOM 2804 C C . LEU A 1 164 ? 6.46945 -4.94699 9.23001 1.000 19.72319 164 LEU A C 1
ATOM 2805 O O . LEU A 1 164 ? 6.63904 -5.10973 8.01645 1.000 21.50857 164 LEU A O 1
ATOM 2821 N N . ARG A 1 165 ? 6.74285 -3.80174 9.83305 1.000 22.39209 165 ARG A N 1
ATOM 2822 C CA . ARG A 1 165 ? 7.21358 -2.65852 9.04703 1.000 19.97503 165 ARG A CA 1
ATOM 2823 C C . ARG A 1 165 ? 8.60236 -2.91586 8.46728 1.000 20.82239 165 ARG A C 1
ATOM 2824 O O . ARG A 1 165 ? 8.87932 -2.55793 7.31746 1.000 21.14618 165 ARG A O 1
ATOM 2845 N N . LEU A 1 166 ? 9.50207 -3.54390 9.24387 1.000 20.53135 166 LEU A N 1
ATOM 2846 C CA . LEU A 1 166 ? 10.80052 -3.87480 8.67672 1.000 19.83866 166 LEU A CA 1
ATOM 2847 C C . LEU A 1 166 ? 10.65070 -4.83650 7.51059 1.000 18.11054 166 LEU A C 1
ATOM 2848 O O . LEU A 1 166 ? 11.32297 -4.73518 6.47912 1.000 19.80930 166 LEU A O 1
ATOM 2864 N N . VAL A 1 167 ? 9.76974 -5.80919 7.65147 1.000 16.73257 167 VAL A N 1
ATOM 2865 C CA . VAL A 1 167 ? 9.55945 -6.76460 6.56546 1.000 17.70435 167 VAL A CA 1
ATOM 2866 C C . VAL A 1 167 ? 8.98112 -6.08100 5.34137 1.000 16.79675 167 VAL A C 1
ATOM 2867 O O . VAL A 1 167 ? 9.43762 -6.30679 4.20989 1.000 19.98597 167 VAL A O 1
ATOM 2880 N N . GLN A 1 168 ? 7.96551 -5.25011 5.54847 1.000 18.66202 168 GLN A 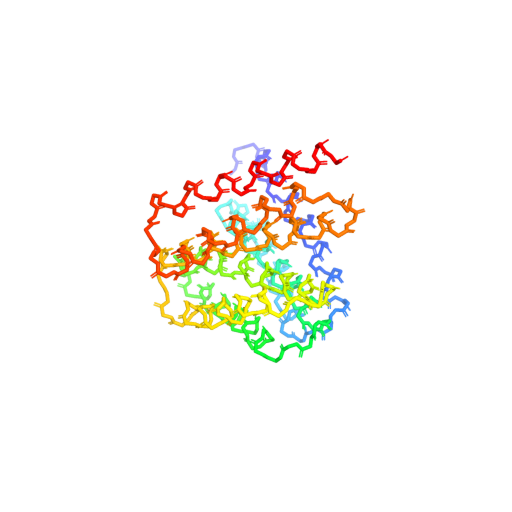N 1
ATOM 2881 C CA . GLN A 1 168 ? 7.39375 -4.50608 4.44251 1.000 19.02779 168 GLN A CA 1
ATOM 2882 C C . GLN A 1 168 ? 8.44672 -3.68156 3.72323 1.000 20.37006 168 GLN A C 1
ATOM 2883 O O . GLN A 1 168 ? 8.49431 -3.67771 2.48482 1.000 22.02246 168 GLN A O 1
ATOM 2897 N N . MET A 1 169 ? 9.30211 -2.98145 4.48308 1.000 19.97436 169 MET A N 1
ATOM 2898 C CA A MET A 1 169 ? 10.36404 -2.18593 3.87553 0.260 23.10984 169 MET A CA 1
ATOM 2899 C CA B MET A 1 169 ? 10.36090 -2.19191 3.86269 0.740 17.61169 169 MET A CA 1
ATOM 2900 C C . MET A 1 169 ? 11.32887 -3.05603 3.09108 1.000 20.04089 169 MET A C 1
ATOM 2901 O O . MET A 1 169 ? 11.78388 -2.67717 2.01684 1.000 22.57482 169 MET A O 1
ATOM 2926 N N . THR A 1 170 ? 11.67098 -4.22695 3.63424 1.000 18.78729 170 THR A N 1
ATOM 2927 C CA . THR A 1 170 ? 12.61601 -5.10000 2.96164 1.000 20.71962 170 THR A CA 1
ATOM 2928 C C . THR A 1 170 ? 12.03232 -5.62249 1.66205 1.000 18.02904 170 THR A C 1
ATOM 2929 O O . THR A 1 170 ? 12.73390 -5.69832 0.66302 1.000 23.70679 170 THR A O 1
ATOM 2940 N N . TYR A 1 171 ? 10.74771 -5.99565 1.67201 1.000 20.91389 171 TYR A N 1
ATOM 2941 C CA . TYR A 1 171 ? 10.08585 -6.44487 0.45307 1.000 22.38873 171 TYR A CA 1
ATOM 2942 C C . TYR A 1 171 ? 10.08811 -5.33407 -0.59623 1.000 24.72941 171 TYR A C 1
ATOM 2943 O O . TYR A 1 171 ? 10.48459 -5.54950 -1.74486 1.000 23.71909 171 TYR A O 1
ATOM 2961 N N . LEU A 1 172 ? 9.75185 -4.10707 -0.19403 1.000 23.25984 172 LEU A N 1
ATOM 2962 C CA . LEU A 1 172 ? 9.75032 -3.01459 -1.16913 1.000 23.20400 172 LEU A CA 1
ATOM 2963 C C . LEU A 1 172 ? 11.13796 -2.75270 -1.72298 1.000 22.37335 172 LEU A C 1
ATOM 2964 O O . LEU A 1 172 ? 11.31345 -2.44241 -2.90832 1.000 24.15608 172 LEU A O 1
ATOM 2980 N N . ILE A 1 173 ? 12.15864 -2.80746 -0.87279 1.000 20.44628 173 ILE A N 1
ATOM 2981 C CA . ILE A 1 173 ? 13.49958 -2.53361 -1.36902 1.000 19.42922 173 ILE A CA 1
ATOM 2982 C C . ILE A 1 173 ? 13.92024 -3.63131 -2.32718 1.000 24.43782 173 ILE A C 1
ATOM 2983 O O . ILE A 1 173 ? 14.53134 -3.35609 -3.34939 1.000 27.78816 173 ILE A O 1
ATOM 2999 N N . ALA A 1 174 ? 13.57599 -4.89175 -2.01832 1.000 24.00990 174 ALA A N 1
ATOM 3000 C CA . ALA A 1 174 ? 13.85468 -5.97817 -2.95107 1.000 23.88977 174 ALA A CA 1
ATOM 3001 C C . ALA A 1 174 ? 13.16445 -5.70431 -4.28375 1.000 24.42828 174 ALA A C 1
ATOM 3002 O O . ALA A 1 174 ? 13.76025 -5.90541 -5.35203 1.000 28.26092 174 ALA A O 1
ATOM 3009 N N . GLN A 1 175 ? 11.94164 -5.17785 -4.23156 1.000 25.75494 175 GLN A N 1
ATOM 3010 C CA . GLN A 1 175 ? 11.23297 -4.80597 -5.46571 1.000 28.44894 175 GLN A CA 1
ATOM 3011 C C . GLN A 1 175 ? 11.93982 -3.67543 -6.19183 1.000 29.46473 175 GLN A C 1
ATOM 3012 O O . GLN A 1 175 ? 11.98887 -3.64668 -7.42234 1.000 34.11925 175 GLN A O 1
ATOM 3026 N N . ILE A 1 176 ? 12.50305 -2.71586 -5.44935 1.000 29.99552 176 ILE A N 1
ATOM 3027 C CA . ILE A 1 176 ? 13.25118 -1.65762 -6.10854 1.000 29.82103 176 ILE A CA 1
ATOM 3028 C C . ILE A 1 176 ? 14.47720 -2.21959 -6.79787 1.000 33.61473 176 ILE A C 1
ATOM 3029 O O . ILE A 1 176 ? 14.81957 -1.80856 -7.91571 1.000 29.75285 176 ILE A O 1
ATOM 3045 N N . PHE A 1 177 ? 15.17881 -3.15418 -6.14447 1.000 28.92086 177 PHE A N 1
ATOM 3046 C CA . PHE A 1 177 ? 16.37480 -3.69655 -6.78767 1.000 28.53909 177 PHE A CA 1
ATOM 3047 C C . PHE A 1 177 ? 16.00054 -4.49521 -8.03168 1.000 28.70909 177 PHE A C 1
ATOM 3048 O O . PHE A 1 177 ? 16.76373 -4.51324 -9.01362 1.000 34.36288 177 PHE A O 1
ATOM 3065 N N . GLN A 1 178 ? 14.83695 -5.11700 -8.01347 1.000 27.58755 178 GLN A N 1
ATOM 3066 C CA . GLN A 1 178 ? 14.37719 -5.80076 -9.20531 1.000 36.15773 178 GLN A CA 1
ATOM 3067 C C . GLN A 1 178 ? 14.13129 -4.79491 -10.32654 1.000 37.66297 178 GLN A C 1
ATOM 3068 O O . GLN A 1 178 ? 14.51695 -5.02106 -11.47678 1.000 37.05175 178 GLN A O 1
ATOM 3082 N N . LEU A 1 179 ? 13.51119 -3.66006 -10.00320 1.000 35.92202 179 LEU A N 1
ATOM 3083 C CA . LEU A 1 179 ? 13.31649 -2.62850 -11.02056 1.000 30.40419 179 LEU A CA 1
ATOM 3084 C C . LEU A 1 179 ? 14.64328 -2.14933 -11.57979 1.000 39.77775 179 LEU A C 1
ATOM 3085 O O . LEU A 1 179 ? 14.77539 -1.92300 -12.79495 1.000 43.36096 179 LEU A O 1
ATOM 3101 N N . VAL A 1 180 ? 15.64826 -1.98505 -10.71377 1.000 32.98222 180 VAL A N 1
ATOM 3102 C CA . VAL A 1 180 ? 16.96903 -1.60568 -11.20049 1.000 41.26866 180 VAL A CA 1
ATOM 3103 C C . VAL A 1 180 ? 17.43518 -2.57858 -12.27506 1.000 44.64210 180 VAL A C 1
ATOM 3104 O O . VAL A 1 180 ? 18.00144 -2.17354 -13.29242 1.000 44.32511 180 VAL A O 1
ATOM 3117 N N . ARG A 1 181 ? 17.20627 -3.87850 -12.05979 1.000 47.81987 181 ARG A N 1
ATOM 3118 C CA . ARG A 1 181 ? 17.68636 -4.88524 -13.00198 1.000 54.22271 181 ARG A CA 1
ATOM 3119 C C . ARG A 1 181 ? 16.90704 -4.82720 -14.30861 1.000 47.10604 181 ARG A C 1
ATOM 3120 O O . ARG A 1 181 ? 17.47642 -5.00644 -15.39058 1.000 52.60890 181 ARG A O 1
ATOM 3141 N N . GLN A 1 182 ? 15.60507 -4.56953 -14.23060 1.000 44.01127 182 GLN A N 1
ATOM 3142 C CA . GLN A 1 182 ? 14.78567 -4.53216 -15.43525 1.000 51.02053 182 GLN A CA 1
ATOM 3143 C C . GLN A 1 182 ? 14.99868 -3.25873 -16.23770 1.000 50.32089 182 GLN A C 1
ATOM 3144 O O . GLN A 1 182 ? 14.91428 -3.28668 -17.47242 1.000 45.91360 182 GLN A O 1
ATOM 3158 N N . LEU A 1 183 ? 15.27578 -2.14014 -15.56438 1.000 48.04178 183 LEU A N 1
ATOM 3159 C CA . LEU A 1 183 ? 15.38014 -0.84184 -16.21760 1.000 57.22207 183 LEU A CA 1
ATOM 3160 C C . LEU A 1 183 ? 16.81866 -0.42237 -16.48932 1.000 57.81598 183 LEU A C 1
ATOM 3161 O O . LEU A 1 183 ? 17.03953 0.51418 -17.26545 1.000 52.57655 183 LEU A O 1
ATOM 3177 N N . GLY A 1 184 ? 17.79438 -1.09305 -15.88914 1.000 54.26279 184 GLY A N 1
ATOM 3178 C CA . GLY A 1 184 ? 19.18230 -0.72102 -16.11946 1.000 50.76061 184 GLY A CA 1
ATOM 3179 C C . GLY A 1 184 ? 19.46394 0.73376 -15.82915 1.000 63.11643 184 GLY A C 1
ATOM 3180 O O . GLY A 1 184 ? 20.18065 1.39228 -16.59449 1.000 62.90330 184 GLY A O 1
ATOM 3184 N N . ASP A 1 185 ? 18.90448 1.25958 -14.73272 1.000 73.47281 185 ASP A N 1
ATOM 3185 C CA . ASP A 1 185 ? 19.06348 2.66242 -14.37815 1.000 69.53937 185 ASP A CA 1
ATOM 3186 C C . ASP A 1 185 ? 20.16671 2.80991 -13.34086 1.000 59.71343 185 ASP A C 1
ATOM 3187 O O . ASP A 1 185 ? 19.96886 2.40580 -12.17648 1.000 46.23924 185 ASP A O 1
ATOM 3196 N N . PRO A 1 186 ? 21.32583 3.37872 -13.69084 1.000 61.21385 186 PRO A N 1
ATOM 3197 C CA . PRO A 1 186 ? 22.38445 3.53893 -12.67665 1.000 65.69021 186 PRO A CA 1
ATOM 3198 C C . PRO A 1 186 ? 21.99977 4.49753 -11.56195 1.000 60.74581 186 PRO A C 1
ATOM 3199 O O . PRO A 1 186 ? 22.48237 4.34620 -10.43128 1.000 55.07820 186 PRO A O 1
ATOM 3210 N N . ARG A 1 187 ? 21.15682 5.48721 -11.85115 1.000 69.83045 187 ARG A N 1
ATOM 3211 C CA . ARG A 1 187 ? 20.73415 6.42757 -10.82179 1.000 72.11748 187 ARG A CA 1
ATOM 3212 C C . ARG A 1 187 ? 19.81208 5.74904 -9.81281 1.000 56.09204 187 ARG A C 1
ATOM 3213 O O . ARG A 1 187 ? 19.94194 5.96290 -8.59965 1.000 44.37780 187 ARG A O 1
ATOM 3234 N N . LEU A 1 188 ? 18.87095 4.93307 -10.29722 1.000 47.41066 188 LEU A N 1
ATOM 3235 C CA . LEU A 1 188 ? 18.01534 4.17642 -9.39481 1.000 41.64499 188 LEU A CA 1
ATOM 3236 C C . LEU A 1 188 ? 18.82002 3.18964 -8.55650 1.000 45.17159 188 LEU A C 1
ATOM 3237 O O . LEU A 1 188 ? 18.47415 2.93072 -7.39890 1.000 41.95744 188 LEU A O 1
ATOM 3253 N N . LEU A 1 189 ? 19.89044 2.62106 -9.11558 1.000 38.59736 189 LEU A N 1
ATOM 3254 C CA . LEU A 1 189 ? 20.72371 1.72630 -8.32834 1.000 39.28846 189 LEU A CA 1
ATOM 3255 C C . LEU A 1 189 ? 21.33883 2.46552 -7.14694 1.000 37.48224 189 LEU A C 1
ATOM 3256 O O . LEU A 1 189 ? 21.36295 1.95023 -6.03090 1.000 34.02306 189 LEU A O 1
ATOM 3272 N N . GLU A 1 190 ? 21.82637 3.69038 -7.36409 1.000 37.96840 190 GLU A N 1
ATOM 3273 C CA . GLU A 1 190 ? 22.37364 4.44605 -6.24102 1.000 43.13791 190 GLU A CA 1
ATOM 3274 C C . GLU A 1 190 ? 21.28687 4.75351 -5.21367 1.000 29.96745 190 GLU A C 1
ATOM 3275 O O . GLU A 1 190 ? 21.52623 4.66401 -4.00424 1.000 31.74489 190 GLU A O 1
ATOM 3287 N N . THR A 1 191 ? 20.09300 5.08808 -5.67993 1.000 28.91324 191 THR A N 1
ATOM 3288 C CA . THR A 1 191 ? 18.96058 5.27691 -4.77493 1.000 28.92730 191 THR A CA 1
ATOM 3289 C C . THR A 1 191 ? 18.70591 4.02001 -3.96760 1.000 30.51414 191 THR A C 1
ATOM 3290 O O . THR A 1 191 ? 18.58333 4.06913 -2.73893 1.000 27.85770 191 THR A O 1
ATOM 3301 N N . ALA A 1 192 ? 18.60328 2.87514 -4.65645 1.000 29.96834 192 ALA A N 1
ATOM 3302 C CA . ALA A 1 192 ? 18.33615 1.61876 -3.96521 1.000 29.86106 192 ALA A CA 1
ATOM 3303 C C . ALA A 1 192 ? 19.41975 1.30738 -2.94411 1.000 24.76762 192 ALA A C 1
ATOM 3304 O O . ALA A 1 192 ? 19.13036 0.75387 -1.86951 1.000 28.13096 192 ALA A O 1
ATOM 3311 N N . LYS A 1 193 ? 20.67727 1.58275 -3.28799 1.000 24.90540 193 LYS A N 1
ATOM 3312 C CA . LYS A 1 193 ? 21.75568 1.31109 -2.35204 1.000 27.21018 193 LYS A CA 1
ATOM 3313 C C . LYS A 1 193 ? 21.64864 2.20697 -1.12901 1.000 25.50984 193 LYS A C 1
ATOM 3314 O O . LYS A 1 193 ? 21.94651 1.77701 -0.00871 1.000 26.87179 193 LYS A O 1
ATOM 3333 N N . THR A 1 194 ? 21.29451 3.47501 -1.34015 1.000 26.67029 194 THR A N 1
ATOM 3334 C CA . THR A 1 194 ? 21.06695 4.38721 -0.21981 1.000 30.17088 194 THR A CA 1
ATOM 3335 C C . THR A 1 194 ? 19.94915 3.87833 0.67176 1.000 21.47935 194 THR A C 1
ATOM 3336 O O . THR A 1 194 ? 20.08819 3.81563 1.90347 1.000 24.53583 194 THR A O 1
ATOM 3347 N N . LEU A 1 195 ? 18.85772 3.43929 0.06123 1.000 23.27034 195 LEU A N 1
ATOM 3348 C CA . LEU A 1 195 ? 17.75131 2.87104 0.83604 1.000 20.93990 195 LEU A CA 1
ATOM 3349 C C . LEU A 1 195 ? 18.17077 1.61099 1.59111 1.000 21.77738 195 LEU A C 1
ATOM 3350 O O . LEU A 1 195 ? 17.75528 1.39423 2.73430 1.000 21.75583 195 LEU A O 1
ATOM 3366 N N . LEU A 1 196 ? 19.01679 0.76604 0.96954 1.000 22.78906 196 LEU A N 1
ATOM 3367 C CA . LEU A 1 196 ? 19.51207 -0.42836 1.65074 1.000 20.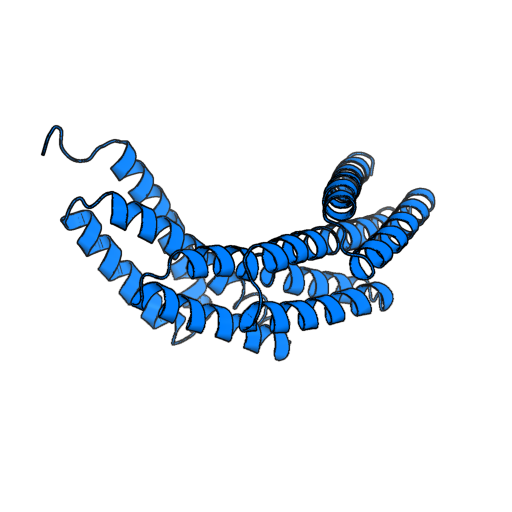53435 196 LEU A CA 1
ATOM 3368 C C . LEU A 1 196 ? 20.35616 -0.06665 2.85356 1.000 21.18704 196 LEU A C 1
ATOM 3369 O O . LEU A 1 196 ? 20.21812 -0.67312 3.90675 1.000 23.42811 196 LEU A O 1
ATOM 3385 N N . THR A 1 197 ? 21.21619 0.95899 2.72740 1.000 20.00151 197 THR A N 1
ATOM 3386 C CA . THR A 1 197 ? 21.92828 1.47940 3.88221 1.000 21.45350 197 THR A CA 1
ATOM 3387 C C . THR A 1 197 ? 20.96749 1.89084 4.98307 1.000 19.50536 197 THR A C 1
ATOM 3388 O O . THR A 1 197 ? 21.19128 1.56969 6.16373 1.000 22.57404 197 THR A O 1
ATOM 3399 N N . LEU A 1 198 ? 19.92708 2.65980 4.62957 1.000 21.64637 198 LEU A N 1
ATOM 3400 C CA . LEU A 1 198 ? 18.98106 3.11396 5.65096 1.000 19.22781 198 LEU A CA 1
ATOM 3401 C C . LEU A 1 198 ? 18.20954 1.94450 6.24583 1.000 18.28642 198 LEU A C 1
ATOM 3402 O O . LEU A 1 198 ? 17.92232 1.91264 7.44627 1.000 20.46360 198 LEU A O 1
ATOM 3418 N N . LEU A 1 199 ? 17.87786 0.97482 5.42906 1.000 19.55435 199 LEU A N 1
ATOM 3419 C CA . LEU A 1 199 ? 17.23097 -0.24263 5.92586 1.000 21.59143 199 LEU A CA 1
ATOM 3420 C C . LEU A 1 199 ? 18.11137 -0.97138 6.92791 1.000 19.88013 199 LEU A C 1
ATOM 3421 O O . LEU A 1 199 ? 17.64158 -1.41094 7.97553 1.000 20.93464 199 LEU A O 1
ATOM 3437 N N . LYS A 1 200 ? 19.39491 -1.14255 6.61979 1.000 20.57949 200 LYS A N 1
ATOM 3438 C CA . LYS A 1 200 ? 20.28011 -1.76144 7.60872 1.000 20.40847 200 LYS A CA 1
ATOM 3439 C C . LYS A 1 200 ? 20.30179 -0.96001 8.88688 1.000 20.38672 200 LYS A C 1
ATOM 3440 O O . LYS A 1 200 ? 20.38965 -1.52560 9.99403 1.000 22.82867 200 LYS A O 1
ATOM 3459 N N . LEU A 1 201 ? 20.27837 0.37661 8.75832 1.000 22.27432 201 LEU A N 1
ATOM 3460 C CA . LEU A 1 201 ? 20.23255 1.21366 9.95003 1.000 24.58826 201 LEU A CA 1
ATOM 3461 C C . LEU A 1 201 ? 19.00869 0.88416 10.77545 1.000 21.47792 201 LEU A C 1
ATOM 3462 O O . LEU A 1 201 ? 19.09019 0.74597 11.99643 1.000 26.09453 201 LEU A O 1
ATOM 3478 N N . ALA A 1 202 ? 17.86349 0.70099 10.10378 1.000 21.83219 202 ALA A N 1
ATOM 3479 C CA . ALA A 1 202 ? 16.61449 0.34581 10.77884 1.000 24.75014 202 ALA A CA 1
ATOM 3480 C C . ALA A 1 202 ? 16.68877 -1.01074 11.43433 1.000 21.09274 202 ALA A C 1
ATOM 3481 O O . ALA A 1 202 ? 16.12984 -1.21977 12.51959 1.000 25.38584 202 ALA A O 1
ATOM 3488 N N . PHE A 1 203 ? 17.38039 -1.96077 10.79415 1.000 22.94086 203 PHE A N 1
ATOM 3489 C CA . PHE A 1 203 ? 17.55884 -3.25605 11.44973 1.000 23.20774 203 PHE A CA 1
ATOM 3490 C C . PHE A 1 203 ? 18.37492 -3.14744 12.73703 1.000 23.37588 203 PHE A C 1
ATOM 3491 O O . PHE A 1 203 ? 18.20895 -3.96795 13.65743 1.000 27.65396 203 PHE A O 1
ATOM 3508 N N . GLU A 1 204 ? 19.30476 -2.19549 12.81715 1.000 23.15065 204 GLU A N 1
ATOM 3509 C CA . GLU A 1 204 ? 20.24397 -2.08538 13.92036 1.000 25.74834 204 GLU A CA 1
ATOM 3510 C C . GLU A 1 204 ? 19.70209 -1.25969 15.06790 1.000 32.00567 204 GLU A C 1
ATOM 3511 O O . GLU A 1 204 ? 19.96473 -1.57715 16.22488 1.000 36.67330 204 GLU A O 1
ATOM 3523 N N . GLU A 1 205 ? 18.94215 -0.20470 14.76165 1.000 31.35290 205 GLU A N 1
ATOM 3524 C CA . GLU A 1 205 ? 18.39548 0.76183 15.72909 1.000 42.88721 205 GLU A CA 1
ATOM 3525 C C . GLU A 1 205 ? 16.92164 0.96364 15.36234 1.000 46.13901 205 GLU A C 1
ATOM 3526 O O . GLU A 1 205 ? 16.56461 1.89759 14.63901 1.000 47.79231 205 GLU A O 1
ATOM 3538 N N . GLY A 1 206 ? 16.05650 0.09319 15.87986 1.000 46.04747 206 GLY A N 1
ATOM 3539 C CA . GLY A 1 206 ? 14.67893 0.04854 15.43683 1.000 44.57023 206 GLY A CA 1
ATOM 3540 C C . GLY A 1 206 ? 13.76579 1.11013 15.99934 1.000 46.33172 206 GLY A C 1
ATOM 3541 O O . GLY A 1 206 ? 12.64722 0.79242 16.42728 1.000 50.74050 206 GLY A O 1
ATOM 3545 N N . ASP A 1 207 ? 14.22597 2.36171 15.97683 1.000 39.84688 207 ASP A N 1
ATOM 3546 C CA . ASP A 1 207 ? 13.42597 3.49818 16.43786 1.000 45.19107 207 ASP A CA 1
ATOM 3547 C C . ASP A 1 207 ? 12.13759 3.60203 15.62135 1.000 36.25358 207 ASP A C 1
ATOM 3548 O O . ASP A 1 207 ? 12.16879 3.53904 14.39487 1.000 33.21508 207 ASP A O 1
ATOM 3557 N N . GLU A 1 208 ? 10.99838 3.78373 16.30396 1.000 35.07262 208 GLU A N 1
ATOM 3558 C CA . GLU A 1 208 ? 9.71737 3.72240 15.60874 1.000 33.47673 208 GLU A CA 1
ATOM 3559 C C . GLU A 1 208 ? 9.54055 4.89748 14.64957 1.000 23.84411 208 GLU A C 1
ATOM 3560 O O . GLU A 1 208 ? 9.03400 4.71356 13.53422 1.000 28.95326 208 GLU A O 1
ATOM 3572 N N . LEU A 1 209 ? 9.98385 6.07284 15.04844 1.000 29.50833 209 LEU A N 1
ATOM 3573 C CA . LEU A 1 209 ? 9.90089 7.24175 14.16647 1.000 30.05923 209 LEU A CA 1
ATOM 3574 C C . LEU A 1 209 ? 10.75030 7.02494 12.92563 1.000 30.35438 209 LEU A C 1
ATOM 3575 O O . LEU A 1 209 ? 10.30945 7.28175 11.80239 1.000 31.90757 209 LEU A O 1
ATOM 3591 N N . LEU A 1 210 ? 11.95013 6.46840 13.09942 1.000 30.88153 210 LEU A N 1
ATOM 3592 C CA . LEU A 1 210 ? 12.78135 6.17034 11.94693 1.000 28.00068 210 LEU A CA 1
ATOM 3593 C C . LEU A 1 210 ? 12.12708 5.14993 11.04568 1.000 26.58100 210 LEU A C 1
ATOM 3594 O O . LEU A 1 210 ? 12.07671 5.34130 9.83268 1.000 26.50903 210 LEU A O 1
ATOM 3610 N N . ILE A 1 211 ? 11.64278 4.03527 11.61884 1.000 23.69709 211 ILE A N 1
ATOM 3611 C CA . ILE A 1 211 ? 11.05884 2.97651 10.81315 1.000 28.28167 211 ILE A CA 1
ATOM 3612 C C . ILE A 1 211 ? 9.84750 3.50085 10.04667 1.000 23.37777 211 ILE A C 1
ATOM 3613 O O . ILE A 1 211 ? 9.65590 3.19988 8.87091 1.000 23.28211 211 ILE A O 1
ATOM 3629 N N . LYS A 1 212 ? 8.97085 4.23294 10.72727 1.000 24.48501 212 LYS A N 1
ATOM 3630 C CA . LYS A 1 212 ? 7.76355 4.70917 10.06063 1.000 25.55896 212 LYS A CA 1
ATOM 3631 C C . LYS A 1 212 ? 8.14236 5.64051 8.92066 1.000 21.07879 212 LYS A C 1
ATOM 3632 O O . LYS A 1 212 ? 7.60730 5.52772 7.80689 1.000 25.12033 212 LYS A O 1
ATOM 3651 N N . SER A 1 213 ? 9.12483 6.52240 9.18187 1.000 21.34083 213 SER A N 1
ATOM 3652 C CA . SER A 1 213 ? 9.56005 7.49361 8.18005 1.000 23.07026 213 SER A CA 1
ATOM 3653 C C . SER A 1 213 ? 10.23815 6.77798 7.00535 1.000 21.69710 213 SER A C 1
ATOM 3654 O O . SER A 1 213 ? 9.97462 7.08565 5.84657 1.000 22.12053 213 SER A O 1
ATOM 3662 N N . LEU A 1 214 ? 11.12061 5.82872 7.28935 1.000 20.00910 214 LEU A N 1
ATOM 3663 C CA . LEU A 1 214 ? 11.75550 5.10361 6.19403 1.000 21.00001 214 LEU A CA 1
ATOM 3664 C C . LEU A 1 214 ? 10.75615 4.25267 5.43368 1.000 25.24965 214 LEU A C 1
ATOM 3665 O O . LEU A 1 214 ? 10.86876 4.09404 4.22252 1.000 23.52658 214 LEU A O 1
ATOM 3681 N N . LEU A 1 215 ? 9.76236 3.68535 6.10118 1.000 20.27013 215 LEU A N 1
ATOM 3682 C CA . LEU A 1 215 ? 8.78074 2.92604 5.32547 1.000 22.08720 215 LEU A CA 1
ATOM 3683 C C . LEU A 1 215 ? 8.06817 3.82715 4.32002 1.000 23.87118 215 LEU A C 1
ATOM 3684 O O . LEU A 1 215 ? 7.88945 3.46967 3.15545 1.000 24.39954 215 LEU A O 1
ATOM 3700 N N . THR A 1 216 ? 7.68472 5.01093 4.73868 1.000 22.33207 216 THR A N 1
ATOM 3701 C CA . THR A 1 216 ? 7.12517 5.97079 3.78514 1.000 25.06087 216 THR A CA 1
ATOM 3702 C C . THR A 1 216 ? 8.10451 6.28023 2.65427 1.000 24.62675 216 THR A C 1
ATOM 3703 O O . THR A 1 216 ? 7.73936 6.28184 1.48102 1.000 26.94457 216 THR A O 1
ATOM 3714 N N . LEU A 1 217 ? 9.35622 6.57182 2.99091 1.000 21.88759 217 LEU A N 1
ATOM 3715 C CA . LEU A 1 217 ? 10.33949 6.86738 1.94938 1.000 21.49077 217 LEU A CA 1
ATOM 3716 C C . LEU A 1 217 ? 10.46020 5.70320 0.98333 1.000 24.79602 217 LEU A C 1
ATOM 3717 O O . LEU A 1 217 ? 10.42233 5.85675 -0.23252 1.000 27.08233 217 LEU A O 1
ATOM 3733 N N . VAL A 1 218 ? 10.57489 4.50744 1.51126 1.000 21.24073 218 VAL A N 1
ATOM 3734 C CA . VAL A 1 218 ? 10.75706 3.36713 0.62242 1.000 19.40604 218 VAL A CA 1
ATOM 3735 C C . VAL A 1 218 ? 9.52525 3.12879 -0.22183 1.000 25.13965 218 VAL A C 1
ATOM 3736 O O . VAL A 1 218 ? 9.62352 2.84548 -1.42503 1.000 26.08255 218 VAL A O 1
ATOM 3749 N N . ALA A 1 219 ? 8.34745 3.24021 0.38720 1.000 25.11662 219 ALA A N 1
ATOM 3750 C CA . ALA A 1 219 ? 7.12226 2.99756 -0.34803 1.000 27.60787 219 ALA A CA 1
ATOM 3751 C C . ALA A 1 219 ? 6.93860 4.05160 -1.42808 1.000 28.91623 219 ALA A C 1
ATOM 3752 O O . ALA A 1 219 ? 6.57815 3.72177 -2.56386 1.000 31.35054 219 ALA A O 1
AT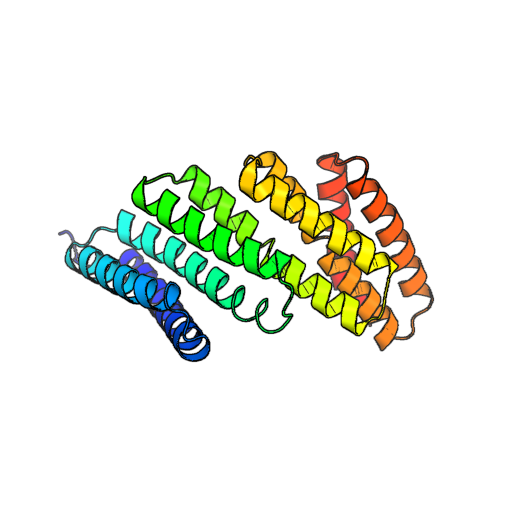OM 3759 N N . GLU A 1 220 ? 7.19142 5.32312 -1.09551 0.968 25.02907 220 GLU A N 1
ATOM 3760 C CA . GLU A 1 220 ? 7.07994 6.38346 -2.10138 0.968 30.64235 220 GLU A CA 1
ATOM 3761 C C . GLU A 1 220 ? 8.13114 6.21188 -3.18304 0.968 30.70661 220 GLU A C 1
ATOM 3762 O O . GLU A 1 220 ? 7.85335 6.43694 -4.37097 0.968 36.46797 220 GLU A O 1
ATOM 3774 N N . THR A 1 221 ? 9.32530 5.75360 -2.80186 1.000 29.63037 221 THR A N 1
ATOM 3775 C CA . THR A 1 221 ? 10.37651 5.56785 -3.78338 1.000 28.92315 221 THR A CA 1
ATOM 3776 C C . THR A 1 221 ? 9.99148 4.47517 -4.75447 1.000 37.26920 221 THR A C 1
ATOM 3777 O O . THR A 1 221 ? 10.18371 4.61813 -5.96826 1.000 38.53823 221 THR A O 1
ATOM 3788 N N . TYR A 1 222 ? 9.42240 3.38989 -4.23417 1.000 33.78809 222 TYR A N 1
ATOM 3789 C CA . TYR A 1 222 ? 8.99813 2.29128 -5.09141 1.000 30.97185 222 TYR A CA 1
ATOM 3790 C C . TYR A 1 222 ? 7.93033 2.76171 -6.06527 1.000 43.99537 222 TYR A C 1
ATOM 3791 O O . TYR A 1 222 ? 8.06569 2.57674 -7.27478 1.000 45.03109 222 TYR A O 1
ATOM 3809 N N . ARG A 1 223 ? 6.86243 3.37648 -5.54524 1.000 43.54035 223 ARG A N 1
ATOM 3810 C CA . ARG A 1 223 ? 5.80817 3.91338 -6.40550 1.000 55.50584 223 ARG A CA 1
ATOM 3811 C C . ARG A 1 223 ? 6.38052 4.86437 -7.45329 1.000 48.37218 223 ARG A C 1
ATOM 3812 O O . ARG A 1 223 ? 6.07897 4.75468 -8.64272 1.000 48.95821 223 ARG A O 1
ATOM 3833 N N . GLN A 1 224 ? 7.20664 5.81314 -7.02612 1.000 43.98381 224 GLN A N 1
ATOM 3834 C CA . GLN A 1 224 ? 7.79020 6.76444 -7.96526 1.000 57.95534 224 GLN A CA 1
ATOM 3835 C C . GLN A 1 224 ? 8.67196 6.04852 -8.98157 1.000 57.03277 224 GLN A C 1
ATOM 3836 O O . GLN A 1 224 ? 8.57314 6.29343 -10.19050 1.000 57.28133 224 GLN A O 1
ATOM 3850 N N . ALA A 1 225 ? 9.55064 5.15520 -8.50745 1.000 68.39383 225 ALA A N 1
ATOM 3851 C CA . ALA A 1 225 ? 10.40495 4.40263 -9.42360 1.000 54.78316 225 ALA A CA 1
ATOM 3852 C C . ALA A 1 225 ? 9.57546 3.53784 -10.36662 1.000 52.14414 225 ALA A C 1
ATOM 3853 O O . ALA A 1 225 ? 9.89818 3.41393 -11.55527 1.000 63.35182 225 ALA A O 1
ATOM 3860 N N . ALA A 1 226 ? 8.50235 2.93038 -9.85771 1.000 41.74479 226 ALA A N 1
ATOM 3861 C CA . ALA A 1 226 ? 7.64772 2.11528 -10.70807 1.000 53.64256 226 ALA A CA 1
ATOM 3862 C C . ALA A 1 226 ? 6.86219 2.98522 -11.68489 1.000 83.24313 226 ALA A C 1
ATOM 3863 O O . ALA A 1 226 ? 6.55672 2.54361 -12.79760 1.000 82.74239 226 ALA A O 1
ATOM 3870 N N . ALA A 1 227 ? 6.53872 4.22158 -11.29190 0.909 109.98582 227 ALA A N 1
ATOM 3871 C CA . ALA A 1 227 ? 5.84901 5.14252 -12.18830 0.909 116.06984 227 ALA A CA 1
ATOM 3872 C C . ALA A 1 227 ? 6.81695 5.80165 -13.16711 0.909 115.62296 227 ALA A C 1
ATOM 3873 O O . ALA A 1 227 ? 6.47279 6.02037 -14.33515 0.909 118.20098 227 ALA A O 1
ATOM 3880 N N . GLU A 1 228 ? 8.02437 6.12896 -12.71107 0.897 114.01847 228 GLU A N 1
ATOM 3881 C CA . GLU A 1 228 ? 9.05684 6.73087 -13.55166 0.897 117.67279 228 GLU A CA 1
ATOM 3882 C C . GLU A 1 228 ? 10.03076 5.68791 -14.08433 0.897 117.24646 228 GLU A C 1
ATOM 3883 O O . GLU A 1 228 ? 11.24838 5.89282 -14.05285 0.897 120.18556 228 GLU A O 1
ATOM 3895 N N . GLN A 1 229 ? 9.51939 4.55985 -14.57125 1.000 109.43456 229 GLN A N 1
ATOM 3896 C CA . GLN A 1 229 ? 10.36005 3.51130 -15.13565 1.000 108.92935 229 GLN A CA 1
ATOM 3897 C C . GLN A 1 229 ? 11.40418 4.07610 -16.09816 1.000 105.23677 229 GLN A C 1
ATOM 3898 O O . GLN A 1 229 ? 11.13821 4.26296 -17.28231 1.000 97.20154 229 GLN A O 1
#